Protein AF-A0A4R4F6D7-F1 (afdb_monomer)

pLDDT: mean 81.43, std 14.36, range [41.38, 97.19]

Solvent-accessible surface area (backbone atoms only — not comparable to full-atom values): 16358 Å² total; per-residue (Å²): 141,80,75,53,72,66,53,38,62,60,55,45,46,88,84,47,59,78,88,53,53,82,28,44,69,53,80,88,50,48,66,56,52,41,58,72,59,27,43,91,77,34,61,66,56,51,46,37,50,42,32,46,54,62,37,39,52,54,39,48,75,71,71,40,61,48,59,65,64,44,78,50,44,81,92,76,58,79,87,57,64,49,31,28,36,32,45,31,59,79,63,95,63,59,79,25,34,33,36,47,82,88,51,96,66,57,37,31,38,39,77,53,102,67,64,53,76,41,59,76,78,74,70,82,67,82,75,57,38,27,38,28,70,49,70,39,18,83,82,50,82,73,88,62,99,81,69,82,70,78,38,65,47,38,32,38,40,37,29,35,33,52,45,71,46,95,87,43,100,80,49,64,46,56,40,82,78,46,53,39,55,57,43,79,58,96,86,42,78,58,58,48,67,44,91,79,25,37,38,52,57,95,93,41,79,43,80,53,66,41,70,57,53,52,51,50,53,29,58,57,48,66,77,36,85,51,51,37,48,40,29,32,37,29,38,47,40,92,54,75,26,46,70,51,51,32,71,82,56,75,62,53,66,50,23,50,56,63,68,42,53,69,51,44,73,71,52,46,51,42,53,49,54,49,50,58,51,51,65,75,74,110

Secondary structure (DSSP, 8-state):
----HHHHHHTTGGGS-GGGGGGS--GGGHHHHHHHHS-TTHHHHHHHHH-HHHHHHHHHHTT--B---EE--TTT----TTEEEEESS-STTTT-EEE-SS-SS--EEESSSS--EE-GGG--S--SEEEEE----SS-----TTS----PPPEEEEEEEEEE-TTSTT-EEEEEEEEEEE-EETTEEPP--GGGTEEEETTEEEE--HHHHHHHHHHHHHT-TT-SEEEEEEEESSSEEEEEEETT--SHHHHHHH---S--HHHHHHHHHHHHHHHTT-

Radius of gyration: 20.31 Å; Cα contacts (8 Å, |Δi|>4): 468; chains: 1; bounding box: 51×47×53 Å

Mean predicted aligned error: 7.67 Å

Sequence (282 aa):
MGFSPFAYFLFKLWEHKPSEWARFLAPGQVPELHRQFNRPNYLPENRLLQDKLNFSKELKAKGINTVPTEAVHSESFQWQPGLFIKPNSGARGENCYFTRNDKPDYLFAEFSNSPAVHQSEVFEEPLNFISQPLLRSGKFVSQTGDGIQAERLPVIRVITAKQYHSKNNDAFTAVVVGAFIDIKVDGKHYRQHISNGTFELEGKIYELEWNCIQHMVNQAHQIFPSMFTIGWDIGWSEEILLLEGNGSWDPAPFQILTRQPWFNEERLILYQEQITRLQKLA

Foldseek 3Di:
DDDDPVRCVLLVCVVDDPVCVVLADDPVCLVVVLPVQQDPVCVVVQVLQQQQQNVQVVCVVLVFFAFDKDWDDPVDDDDDAQKWKDFSGDDDQPPIWHFHPPDPFGWTFRPDPDTDTDTPVPCPDDDGMMMTGNFAAPPDDDDDPPDDDTRDWKKKKWKWFWDDDPPDLQDTWIDTLFIDIADQDPNDGAADDCVVQWGDDPNDIDGHPVVSVRVSVRSSCVVRSSQRMKIWIWTDHVDIHTYGIHSSDDCSVRSSRVSHRSDDPVVVVRVVVSVVSVVVVD

Structure (mmCIF, N/CA/C/O backbone):
data_AF-A0A4R4F6D7-F1
#
_entry.id   AF-A0A4R4F6D7-F1
#
loop_
_atom_site.group_PDB
_atom_site.id
_atom_site.type_symbol
_atom_site.label_atom_id
_atom_site.label_alt_id
_atom_site.label_comp_id
_atom_site.label_asym_id
_atom_site.label_entity_id
_atom_site.label_seq_id
_atom_site.pdbx_PDB_ins_code
_atom_site.Cartn_x
_atom_site.Cartn_y
_atom_site.Cartn_z
_atom_site.occupancy
_atom_site.B_iso_or_equiv
_atom_site.auth_seq_id
_atom_site.auth_comp_id
_atom_site.auth_asym_id
_atom_site.auth_atom_id
_atom_site.pdbx_PDB_model_num
ATOM 1 N N . MET A 1 1 ? 3.689 14.157 25.578 1.00 54.91 1 MET A N 1
ATOM 2 C CA . MET A 1 1 ? 4.313 13.823 24.278 1.00 54.91 1 MET A CA 1
ATOM 3 C C . MET A 1 1 ? 4.633 15.122 23.567 1.00 54.91 1 MET A C 1
ATOM 5 O O . MET A 1 1 ? 3.756 15.972 23.511 1.00 54.91 1 MET A O 1
ATOM 9 N N . GLY A 1 2 ? 5.864 15.300 23.094 1.00 71.06 2 GLY A N 1
ATOM 10 C CA . GLY A 1 2 ? 6.255 16.462 22.292 1.00 71.06 2 GLY A CA 1
ATOM 11 C C . GLY A 1 2 ? 6.649 16.018 20.888 1.00 71.06 2 GLY A C 1
ATOM 12 O O . GLY A 1 2 ? 7.256 14.960 20.733 1.00 71.06 2 GLY A O 1
ATOM 13 N N . PHE A 1 3 ? 6.298 16.809 19.876 1.00 83.31 3 PHE A N 1
ATOM 14 C CA . PHE A 1 3 ? 6.862 16.649 18.537 1.00 83.31 3 PHE A CA 1
ATOM 15 C C . PHE A 1 3 ? 8.303 17.158 18.544 1.00 83.31 3 PHE A C 1
ATOM 17 O O . PHE A 1 3 ? 8.597 18.184 19.159 1.00 83.31 3 PHE A O 1
ATOM 24 N N . SER A 1 4 ? 9.209 16.458 17.857 1.00 88.38 4 SER A N 1
ATOM 25 C CA . SER A 1 4 ? 10.530 17.025 17.582 1.00 88.38 4 SER A CA 1
ATOM 26 C C . SER A 1 4 ? 10.378 18.274 16.702 1.00 88.38 4 SER A C 1
ATOM 28 O O . SER A 1 4 ? 9.405 18.357 15.944 1.00 88.38 4 SER A O 1
ATOM 30 N N . PRO A 1 5 ? 11.335 19.223 16.725 1.00 90.62 5 PRO A N 1
ATOM 31 C CA . PRO A 1 5 ? 11.313 20.359 15.804 1.00 90.62 5 PRO A CA 1
ATOM 32 C C . PRO A 1 5 ? 11.159 19.912 14.346 1.00 90.62 5 PRO A C 1
ATOM 34 O O . PRO A 1 5 ? 10.338 20.454 13.617 1.00 90.62 5 PRO A O 1
ATOM 37 N N . PHE A 1 6 ? 11.856 18.845 13.944 1.00 89.38 6 PHE A N 1
ATOM 38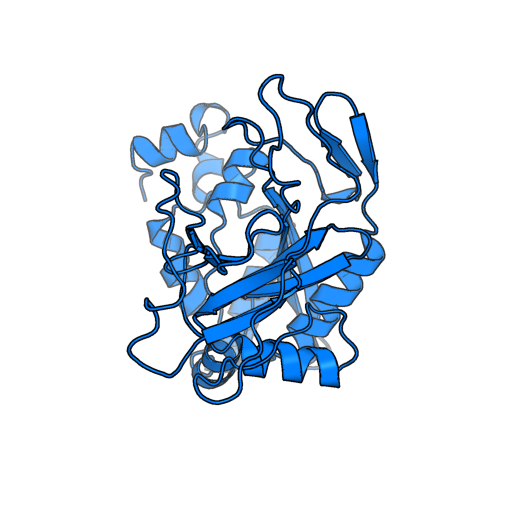 C CA . PHE A 1 6 ? 11.707 18.267 12.609 1.00 89.38 6 PHE A CA 1
ATOM 39 C C . PHE A 1 6 ? 10.261 17.852 12.303 1.00 89.38 6 PHE A C 1
ATOM 41 O O . PHE A 1 6 ? 9.731 18.241 11.269 1.00 89.38 6 PHE A O 1
ATOM 48 N N . ALA A 1 7 ? 9.596 17.120 13.201 1.00 88.94 7 ALA A N 1
ATOM 49 C CA . ALA A 1 7 ? 8.218 16.680 12.983 1.00 88.94 7 ALA A CA 1
ATOM 50 C C . ALA A 1 7 ? 7.212 17.847 13.006 1.00 88.94 7 ALA A C 1
ATOM 52 O O . ALA A 1 7 ? 6.237 17.826 12.256 1.00 88.94 7 ALA A O 1
ATOM 53 N N . TYR A 1 8 ? 7.477 18.885 13.806 1.00 91.56 8 TYR A N 1
ATOM 54 C CA . TYR A 1 8 ? 6.705 20.129 13.792 1.00 91.56 8 TYR A CA 1
ATOM 55 C C . TYR A 1 8 ? 6.714 20.778 12.405 1.00 91.56 8 TYR A C 1
ATOM 57 O O . TYR A 1 8 ? 5.654 21.157 11.900 1.00 91.56 8 TYR A O 1
ATOM 65 N N . PHE A 1 9 ? 7.891 20.842 11.768 1.00 93.06 9 PHE A N 1
ATOM 66 C CA . PHE A 1 9 ? 8.024 21.377 10.414 1.00 93.06 9 PHE A CA 1
ATOM 67 C C . PHE A 1 9 ? 7.500 20.452 9.327 1.00 93.06 9 PHE A C 1
ATOM 69 O O . PHE A 1 9 ? 6.806 20.909 8.419 1.00 93.06 9 PHE A O 1
ATOM 76 N N . LEU A 1 10 ? 7.771 19.158 9.453 1.00 89.69 10 LEU A N 1
ATOM 77 C CA . LEU A 1 10 ? 7.349 18.149 8.494 1.00 89.69 10 LEU A CA 1
ATOM 78 C C . LEU A 1 10 ? 5.824 18.112 8.338 1.00 89.69 10 LEU A C 1
ATOM 80 O O . LEU A 1 10 ? 5.323 18.105 7.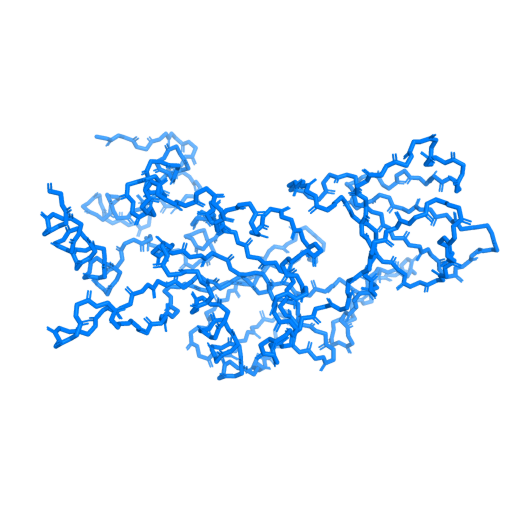217 1.00 89.69 10 LEU A O 1
ATOM 84 N N . PHE A 1 11 ? 5.091 18.132 9.453 1.00 92.06 11 PHE A N 1
ATOM 85 C CA . PHE A 1 11 ? 3.626 18.076 9.461 1.00 92.06 11 PHE A CA 1
ATOM 86 C C . PHE A 1 11 ? 2.955 19.449 9.481 1.00 92.06 11 PHE A C 1
ATOM 88 O O . PHE A 1 11 ? 1.735 19.522 9.590 1.00 92.06 11 PHE A O 1
ATOM 95 N N . LYS A 1 12 ? 3.735 20.534 9.384 1.00 93.69 12 LYS A N 1
ATOM 96 C CA . LYS A 1 12 ? 3.243 21.918 9.417 1.00 93.69 12 LYS A CA 1
ATOM 97 C C . LYS A 1 12 ? 2.301 22.197 10.587 1.00 93.69 12 LYS A C 1
ATOM 99 O O . LYS A 1 12 ? 1.254 22.815 10.425 1.00 93.69 12 LYS A O 1
ATOM 104 N N . LEU A 1 13 ? 2.672 21.755 11.788 1.00 93.38 13 LEU A N 1
ATOM 105 C CA . LEU A 1 13 ? 1.776 21.799 12.949 1.00 93.38 13 LEU A CA 1
ATOM 106 C C . LEU A 1 13 ? 1.334 23.223 13.343 1.00 93.38 13 LEU A C 1
ATOM 108 O O . LEU A 1 13 ? 0.321 23.365 14.024 1.00 93.38 13 LEU A O 1
ATOM 112 N N . TRP A 1 14 ? 2.032 24.276 12.894 1.00 95.00 14 TRP A N 1
ATOM 113 C CA . TRP A 1 14 ? 1.591 25.673 13.053 1.00 95.00 14 TRP A CA 1
ATOM 114 C C . TRP A 1 14 ? 0.303 26.014 12.291 1.00 95.00 14 TRP A C 1
ATOM 116 O O . TRP A 1 14 ? -0.333 27.011 12.618 1.00 95.00 14 TRP A O 1
ATOM 126 N N . GLU A 1 15 ? -0.079 25.227 11.278 1.00 95.62 15 GLU A N 1
ATOM 127 C CA . GLU A 1 15 ? -1.346 25.386 10.547 1.00 95.62 15 GLU A CA 1
ATOM 128 C C . GLU A 1 15 ? -2.540 24.793 11.332 1.00 95.62 15 GLU A C 1
ATOM 130 O O . GLU A 1 15 ? -3.688 24.980 10.936 1.00 95.62 15 GLU A O 1
ATOM 135 N N . HIS A 1 16 ? -2.289 24.109 12.458 1.00 94.88 16 HIS A N 1
ATOM 136 C CA . HIS A 1 16 ? -3.287 23.389 13.256 1.00 94.88 16 HIS A CA 1
ATOM 137 C C . HIS A 1 16 ? -3.362 23.896 14.697 1.00 94.88 16 HIS A C 1
ATOM 139 O O . HIS A 1 16 ? -2.390 24.414 15.255 1.00 94.88 16 HIS A O 1
ATOM 145 N N . LYS A 1 17 ? -4.509 23.685 15.354 1.00 95.00 17 LYS A N 1
ATOM 146 C CA . LYS A 1 17 ? -4.643 24.015 16.779 1.00 95.00 17 LYS A CA 1
ATOM 147 C C . LYS A 1 17 ? -3.788 23.048 17.611 1.00 95.00 17 LYS A C 1
ATOM 149 O O . LYS A 1 17 ? -3.797 21.851 17.326 1.00 95.00 17 LYS A O 1
ATOM 154 N N . PRO A 1 18 ? -3.132 23.495 18.700 1.00 94.19 18 PRO A N 1
ATOM 155 C CA . PRO A 1 18 ? -2.346 22.604 19.560 1.00 94.19 18 PRO A CA 1
ATOM 156 C C . PRO A 1 18 ? -3.110 21.380 20.089 1.00 94.19 18 PRO A C 1
ATOM 158 O O . PRO A 1 18 ? -2.529 20.311 20.254 1.00 94.19 18 PRO A O 1
ATOM 161 N N . SER A 1 19 ? -4.426 21.498 20.301 1.00 92.81 19 SER A N 1
ATOM 162 C CA . SER A 1 19 ? -5.296 20.384 20.707 1.00 92.81 19 SER A CA 1
ATOM 163 C C . SER A 1 19 ? -5.437 19.283 19.648 1.00 92.81 19 SER A C 1
ATOM 165 O O . SER A 1 19 ? -5.816 18.162 19.975 1.00 92.81 19 SER A O 1
ATOM 167 N N . GLU A 1 20 ? -5.131 19.576 18.385 1.00 93.12 20 GLU A N 1
ATOM 168 C CA . GLU A 1 20 ? -5.202 18.630 17.269 1.00 93.12 20 GLU A CA 1
ATOM 169 C C . GLU A 1 20 ? -3.877 17.899 17.049 1.00 93.12 20 GLU A C 1
ATOM 171 O O . GLU A 1 20 ? -3.854 16.870 16.380 1.00 93.12 20 GLU A O 1
ATOM 176 N N . TRP A 1 21 ? -2.770 18.374 17.629 1.00 93.88 21 TRP A N 1
ATOM 177 C CA . TRP A 1 21 ? -1.444 17.802 17.382 1.00 93.88 21 TRP A CA 1
ATOM 178 C C . TRP A 1 21 ? -1.350 16.334 17.804 1.00 93.88 21 TRP A C 1
ATOM 180 O O . TRP A 1 21 ? -0.710 15.544 17.123 1.00 93.88 21 TRP A O 1
ATOM 190 N N . ALA A 1 22 ? -2.048 15.933 18.871 1.00 91.69 22 ALA A N 1
ATOM 191 C CA . ALA A 1 22 ? -2.102 14.537 19.315 1.00 91.69 22 ALA A CA 1
ATOM 192 C C . ALA A 1 22 ? -2.756 13.584 18.293 1.00 91.69 22 ALA A C 1
ATOM 194 O O . ALA A 1 22 ? -2.651 12.369 18.433 1.00 91.69 22 ALA A O 1
ATOM 195 N N . ARG A 1 23 ? -3.433 14.124 17.272 1.00 93.81 23 ARG A N 1
ATOM 196 C CA . ARG A 1 23 ? -4.022 13.350 16.176 1.00 93.81 23 ARG A CA 1
ATOM 197 C C . ARG A 1 23 ? -3.018 13.041 15.060 1.00 93.81 23 ARG A C 1
ATOM 199 O O . ARG A 1 23 ? -3.303 12.201 14.208 1.00 93.81 23 ARG A O 1
ATOM 206 N N . PHE A 1 24 ? -1.860 13.699 15.052 1.00 94.62 24 PHE A N 1
ATOM 207 C CA . PHE A 1 24 ? -0.763 13.358 14.154 1.00 94.62 24 PHE A CA 1
ATOM 208 C C . PHE A 1 24 ? 0.040 12.195 14.725 1.00 94.62 24 PHE A C 1
ATOM 210 O O . PHE A 1 24 ? 0.305 12.132 15.925 1.00 94.62 24 PHE A O 1
ATOM 217 N N . LEU A 1 25 ? 0.458 11.292 13.846 1.00 91.44 25 LEU A N 1
ATOM 218 C CA . LEU A 1 25 ? 1.278 10.148 14.207 1.00 91.44 25 LEU A CA 1
ATOM 219 C C . LEU A 1 25 ? 2.726 10.411 13.791 1.00 91.44 25 LEU A C 1
ATOM 221 O O . LEU A 1 25 ? 3.035 10.489 12.599 1.00 91.44 25 LEU A O 1
ATOM 225 N N . ALA A 1 26 ? 3.611 10.586 14.774 1.00 88.81 26 ALA A N 1
ATOM 226 C CA . ALA A 1 26 ? 5.029 10.813 14.529 1.00 88.81 26 ALA A CA 1
ATOM 227 C C . ALA A 1 26 ? 5.734 9.507 14.116 1.00 88.81 26 ALA A C 1
ATOM 229 O O . ALA A 1 26 ? 5.361 8.440 14.610 1.00 88.81 26 ALA A O 1
ATOM 230 N N . PRO A 1 27 ? 6.806 9.559 13.298 1.00 84.75 27 PRO A N 1
ATOM 231 C CA . PRO A 1 27 ? 7.474 8.354 12.790 1.00 84.75 27 PRO A CA 1
ATOM 232 C C . PRO A 1 27 ? 7.895 7.351 13.876 1.00 84.75 27 PRO A C 1
ATOM 234 O O . PRO A 1 27 ? 7.740 6.147 13.704 1.00 84.75 27 PRO A O 1
ATOM 237 N N . GLY A 1 28 ? 8.358 7.832 15.037 1.00 85.31 28 GLY A N 1
ATOM 238 C CA . GLY A 1 28 ? 8.758 6.969 16.157 1.00 85.31 28 GLY A CA 1
ATOM 239 C C . GLY A 1 28 ? 7.607 6.221 16.846 1.00 85.31 28 GLY A C 1
ATOM 240 O O . GLY A 1 28 ? 7.860 5.283 17.593 1.00 85.31 28 GLY A O 1
ATOM 241 N N . GLN A 1 29 ? 6.353 6.611 16.605 1.00 88.69 29 GLN A N 1
ATOM 242 C CA . GLN A 1 29 ? 5.162 5.988 17.196 1.00 88.69 29 GLN A CA 1
ATOM 243 C C . GLN A 1 29 ? 4.557 4.904 16.292 1.00 88.69 29 GLN A C 1
ATOM 245 O O . GLN A 1 29 ? 3.821 4.042 16.768 1.00 88.69 29 GLN A O 1
ATOM 250 N N . VAL A 1 30 ? 4.876 4.931 14.995 1.00 88.31 30 VAL A N 1
ATOM 251 C CA . VAL A 1 30 ? 4.315 4.029 13.979 1.00 88.31 30 VAL A CA 1
ATOM 252 C C . VAL A 1 30 ? 4.596 2.549 14.285 1.00 88.31 30 VAL A C 1
ATOM 254 O O . VAL A 1 30 ? 3.651 1.761 14.237 1.00 88.31 30 VAL A O 1
ATOM 257 N N . PRO A 1 31 ? 5.824 2.131 14.671 1.00 88.25 31 PRO A N 1
ATOM 258 C CA . PRO A 1 31 ? 6.091 0.722 14.965 1.00 88.25 31 PRO A CA 1
ATOM 259 C C . PRO A 1 31 ? 5.269 0.182 16.139 1.00 88.25 31 PRO A C 1
ATOM 261 O O . PRO A 1 31 ? 4.826 -0.965 16.108 1.00 88.25 31 PRO A O 1
ATOM 264 N N . GLU A 1 32 ? 5.058 1.004 17.170 1.00 87.81 32 GLU A N 1
ATOM 265 C CA . GLU A 1 32 ? 4.279 0.612 18.344 1.00 87.81 32 GLU A CA 1
ATOM 266 C C . GLU A 1 32 ? 2.789 0.511 18.011 1.00 87.81 32 GLU A C 1
ATOM 268 O O . GLU A 1 32 ? 2.141 -0.445 18.425 1.00 87.81 32 GLU A O 1
ATOM 273 N N . LEU A 1 33 ? 2.263 1.423 17.186 1.00 89.38 33 LEU A N 1
ATOM 274 C CA . LEU A 1 33 ? 0.901 1.314 16.669 1.00 89.38 33 LEU A CA 1
ATOM 275 C C . LEU A 1 33 ? 0.701 -0.019 15.932 1.00 89.38 33 LEU A C 1
ATOM 277 O O . LEU A 1 33 ? -0.201 -0.786 16.254 1.00 89.38 33 LEU A O 1
ATOM 281 N N . HIS A 1 34 ? 1.567 -0.343 14.971 1.00 89.38 34 HIS A N 1
ATOM 282 C CA . HIS A 1 34 ? 1.433 -1.592 14.215 1.00 89.38 34 HIS A CA 1
ATOM 283 C C . HIS A 1 34 ? 1.511 -2.815 15.122 1.00 89.38 34 HIS A C 1
ATOM 285 O O . HIS A 1 34 ? 0.709 -3.733 14.974 1.00 89.38 34 HIS A O 1
ATOM 291 N N . ARG A 1 35 ? 2.412 -2.802 16.109 1.00 86.62 35 ARG A N 1
ATOM 292 C CA . ARG A 1 35 ? 2.551 -3.877 17.099 1.00 86.62 35 ARG A CA 1
ATOM 293 C C . ARG A 1 35 ? 1.308 -4.051 17.973 1.00 86.62 35 ARG A C 1
ATOM 295 O O . ARG A 1 35 ? 0.940 -5.183 18.266 1.00 86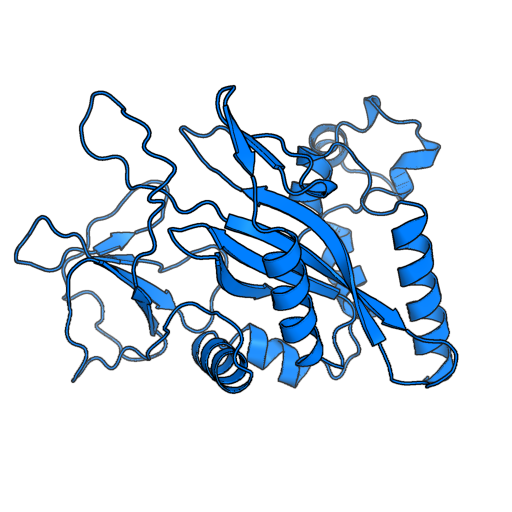.62 35 ARG A O 1
ATOM 302 N N . GLN A 1 36 ? 0.690 -2.958 18.415 1.00 88.69 36 GLN A N 1
ATOM 303 C CA . GLN A 1 36 ? -0.484 -3.007 19.290 1.00 88.69 36 GLN A CA 1
ATOM 304 C C . GLN A 1 36 ? -1.730 -3.499 18.554 1.00 88.69 36 GLN A C 1
ATOM 306 O O . GLN A 1 36 ? -2.528 -4.248 19.116 1.00 88.69 36 GLN A O 1
ATOM 311 N N . PHE A 1 37 ? -1.909 -3.076 17.302 1.00 89.00 37 PHE A N 1
ATOM 312 C CA . PHE A 1 37 ? -3.163 -3.284 16.583 1.00 89.00 37 PHE A CA 1
ATOM 313 C C . PHE A 1 37 ? -3.147 -4.497 15.642 1.00 89.00 37 PHE A C 1
ATOM 315 O O . PHE A 1 37 ? -4.199 -5.114 15.445 1.00 89.00 37 PHE A O 1
ATOM 322 N N . ASN A 1 38 ? -1.983 -4.890 15.113 1.00 84.25 38 ASN A N 1
ATOM 323 C CA . ASN A 1 38 ? -1.813 -6.153 14.392 1.00 84.25 38 ASN A CA 1
ATOM 324 C C . ASN A 1 38 ? -1.439 -7.252 15.407 1.00 84.25 38 ASN A C 1
ATOM 326 O O . ASN A 1 38 ? -0.406 -7.168 16.066 1.00 84.25 38 ASN A O 1
ATOM 330 N N . ARG A 1 39 ? -2.292 -8.277 15.571 1.00 70.44 39 ARG A N 1
ATOM 331 C CA . ARG A 1 39 ? -2.143 -9.315 16.618 1.00 70.44 39 ARG A CA 1
ATOM 332 C C . ARG A 1 39 ? -0.776 -10.018 16.574 1.00 70.44 39 ARG A C 1
ATOM 334 O O . ARG A 1 39 ? -0.277 -10.246 15.479 1.00 70.44 39 ARG A O 1
ATOM 341 N N . PRO A 1 40 ? -0.253 -10.543 17.701 1.00 53.00 40 PRO A N 1
ATOM 342 C CA . PRO A 1 40 ? 1.034 -11.258 17.769 1.00 53.00 40 PRO A CA 1
ATOM 343 C C . PRO A 1 40 ? 1.160 -12.502 16.861 1.00 53.00 40 PRO A C 1
ATOM 345 O O . PRO A 1 40 ? 2.274 -12.914 16.550 1.00 53.00 40 PRO A O 1
ATOM 348 N N . ASN A 1 41 ? 0.048 -13.051 16.354 1.00 54.53 41 ASN A N 1
ATOM 349 C CA . ASN A 1 41 ? 0.042 -14.096 15.317 1.00 54.53 41 ASN A CA 1
ATOM 350 C C . ASN A 1 41 ? 0.342 -13.561 13.901 1.00 54.53 41 ASN A C 1
ATOM 352 O O . ASN A 1 41 ? 0.179 -14.290 12.928 1.00 54.53 41 ASN A O 1
ATOM 356 N N . TYR A 1 42 ? 0.803 -12.314 13.762 1.00 65.69 42 TYR A N 1
ATOM 357 C CA . TYR A 1 42 ? 1.163 -11.718 12.478 1.00 65.69 42 TYR A CA 1
ATOM 358 C C . TYR A 1 42 ? 2.331 -12.425 11.786 1.00 65.69 42 TYR A C 1
ATOM 360 O O . TYR A 1 42 ? 2.579 -12.126 10.630 1.00 65.69 42 TYR A O 1
ATOM 368 N N . LEU A 1 43 ? 3.096 -13.305 12.447 1.00 72.94 43 LEU A N 1
ATOM 369 C CA . LEU A 1 43 ? 4.354 -13.815 11.884 1.00 72.94 43 LEU A CA 1
ATOM 370 C C . LEU A 1 43 ? 4.185 -14.525 10.527 1.00 72.94 43 LEU A C 1
ATOM 372 O O . LEU A 1 43 ? 4.939 -14.177 9.621 1.00 72.94 43 LEU A O 1
ATOM 376 N N . PRO A 1 44 ? 3.231 -15.455 10.318 1.00 85.12 44 PRO A N 1
ATOM 377 C CA . PRO A 1 44 ? 3.039 -16.071 9.004 1.00 85.12 44 PRO A CA 1
ATOM 378 C C . PRO A 1 44 ? 2.523 -15.076 7.958 1.00 85.12 44 PRO A C 1
ATOM 380 O O . PRO A 1 44 ? 3.023 -15.045 6.840 1.00 85.12 44 PRO A O 1
ATOM 383 N N . GLU A 1 45 ? 1.574 -14.218 8.334 1.00 88.31 45 GLU A N 1
ATOM 384 C CA . GLU A 1 45 ? 0.989 -13.207 7.446 1.00 88.31 45 GLU A CA 1
ATOM 385 C C . GLU A 1 45 ? 2.016 -12.126 7.042 1.00 88.31 45 GLU A C 1
ATOM 387 O O . GLU A 1 45 ? 2.099 -11.746 5.878 1.00 88.31 45 GLU A O 1
ATOM 392 N N . ASN A 1 46 ? 2.874 -11.682 7.967 1.00 86.06 46 ASN A N 1
ATOM 393 C CA . ASN A 1 46 ? 3.986 -10.771 7.680 1.00 86.06 46 ASN A CA 1
ATOM 394 C C . ASN A 1 46 ? 5.055 -11.450 6.831 1.00 86.06 46 ASN A C 1
ATOM 396 O O . ASN A 1 46 ? 5.616 -10.797 5.958 1.00 86.06 46 ASN A O 1
ATOM 400 N N . ARG A 1 47 ? 5.333 -12.742 7.050 1.00 90.31 47 ARG A N 1
ATOM 401 C CA . ARG A 1 47 ? 6.228 -13.498 6.163 1.00 90.31 47 ARG A CA 1
ATOM 402 C C . ARG A 1 47 ? 5.673 -13.543 4.746 1.00 90.31 47 ARG A C 1
ATOM 404 O O . ARG A 1 47 ? 6.442 -13.332 3.820 1.00 90.31 47 ARG A O 1
ATOM 411 N N . LEU A 1 48 ? 4.361 -13.737 4.581 1.00 93.69 48 LEU A N 1
ATOM 412 C CA . LEU A 1 48 ? 3.732 -13.686 3.263 1.00 93.69 48 LEU A CA 1
ATOM 413 C C . LEU A 1 48 ? 3.882 -12.299 2.624 1.00 93.69 48 LEU A C 1
ATOM 415 O O . LEU A 1 48 ? 4.286 -12.231 1.475 1.00 93.69 48 LEU A O 1
ATOM 419 N N . LEU A 1 49 ? 3.650 -11.199 3.354 1.00 92.62 49 LEU A N 1
ATOM 420 C CA . LEU A 1 49 ? 3.895 -9.844 2.824 1.00 92.62 49 LEU A CA 1
ATOM 421 C C . LEU A 1 49 ? 5.372 -9.580 2.472 1.00 92.62 49 LEU A C 1
ATOM 423 O O . LEU A 1 49 ? 5.663 -8.795 1.574 1.00 92.62 49 LEU A O 1
ATOM 427 N N . GLN A 1 50 ? 6.312 -10.210 3.181 1.00 91.06 50 GLN A N 1
ATOM 428 C CA . GLN A 1 50 ? 7.752 -10.066 2.940 1.00 91.06 50 GLN A CA 1
ATOM 429 C C . GLN A 1 50 ? 8.269 -10.938 1.789 1.00 91.06 50 GLN A C 1
ATOM 431 O O . GLN A 1 50 ? 9.291 -10.598 1.194 1.00 91.06 50 GLN A O 1
ATOM 436 N N . ASP A 1 51 ? 7.590 -12.044 1.489 1.00 93.69 51 ASP A N 1
ATOM 437 C CA . ASP A 1 51 ? 7.908 -12.976 0.409 1.00 93.69 51 ASP A CA 1
ATOM 438 C C . ASP A 1 51 ? 7.127 -12.591 -0.852 1.00 93.69 51 ASP A C 1
ATOM 440 O O . ASP A 1 51 ? 6.027 -13.085 -1.108 1.00 93.69 51 ASP A O 1
ATOM 444 N N . LYS A 1 52 ? 7.690 -11.668 -1.638 1.00 93.88 52 LYS A N 1
ATOM 445 C CA . LYS A 1 52 ? 7.013 -11.074 -2.802 1.00 93.88 52 LYS A CA 1
ATOM 446 C C . LYS A 1 52 ? 6.569 -12.111 -3.843 1.00 93.88 52 LYS A C 1
ATOM 448 O O . LYS A 1 52 ? 5.541 -11.912 -4.492 1.00 93.88 52 LYS A O 1
ATOM 453 N N . LEU A 1 53 ? 7.299 -13.216 -3.998 1.00 95.25 53 LEU A N 1
ATOM 454 C CA . LEU A 1 53 ? 6.941 -14.308 -4.899 1.00 95.25 53 LEU A CA 1
ATOM 455 C C . LEU A 1 53 ? 5.686 -15.035 -4.414 1.00 95.25 53 LEU A C 1
ATOM 457 O O . LEU A 1 53 ? 4.728 -15.186 -5.175 1.00 95.25 53 LEU A O 1
ATOM 461 N N . ASN A 1 54 ? 5.688 -15.495 -3.161 1.00 95.50 54 ASN A N 1
ATOM 462 C CA . ASN A 1 54 ? 4.544 -16.216 -2.605 1.00 95.50 54 ASN A CA 1
ATOM 463 C C . ASN A 1 54 ? 3.331 -15.298 -2.426 1.00 95.50 54 ASN A C 1
ATOM 465 O O . ASN A 1 54 ? 2.208 -15.729 -2.678 1.00 95.50 54 ASN A O 1
ATOM 469 N N . PHE A 1 55 ? 3.553 -14.024 -2.105 1.00 95.88 55 PHE A N 1
ATOM 470 C CA . PHE A 1 55 ? 2.523 -12.990 -2.113 1.00 95.88 55 PHE A CA 1
ATOM 471 C C . PHE A 1 55 ? 1.819 -12.898 -3.472 1.00 95.88 55 PHE A C 1
ATOM 473 O O . PHE A 1 55 ? 0.599 -13.038 -3.542 1.00 95.88 55 PHE A O 1
ATOM 480 N N . SER A 1 56 ? 2.576 -12.724 -4.562 1.00 96.50 56 SER A N 1
ATOM 481 C CA . SER A 1 56 ? 2.011 -12.628 -5.915 1.00 96.50 56 SER A CA 1
ATOM 482 C C . SER A 1 56 ? 1.255 -13.903 -6.314 1.00 96.50 56 SER A C 1
ATOM 484 O O . SER A 1 56 ? 0.154 -13.827 -6.865 1.00 96.50 56 SER A O 1
ATOM 486 N N . LYS A 1 57 ? 1.787 -15.088 -5.974 1.00 96.56 57 LYS A N 1
ATOM 487 C CA . LYS A 1 57 ? 1.105 -16.372 -6.211 1.00 96.56 57 LYS A CA 1
ATOM 488 C C . LYS A 1 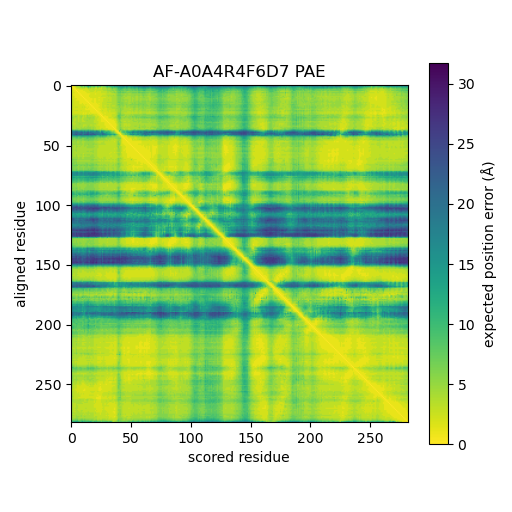57 ? -0.231 -16.467 -5.474 1.00 96.56 57 LYS A C 1
ATOM 490 O O . LYS A 1 57 ? -1.218 -16.866 -6.090 1.00 96.56 57 LYS A O 1
ATOM 495 N N . GLU A 1 58 ? -0.273 -16.090 -4.197 1.00 96.88 58 GLU A N 1
ATOM 496 C CA . GLU A 1 58 ? -1.499 -16.126 -3.393 1.00 96.88 58 GLU A CA 1
ATOM 497 C C . GLU A 1 58 ? -2.551 -15.157 -3.949 1.00 96.88 58 GLU A C 1
ATOM 499 O O . GLU A 1 58 ? -3.699 -15.547 -4.157 1.00 96.88 58 GLU A O 1
ATOM 504 N N . LEU A 1 59 ? -2.161 -13.922 -4.288 1.00 96.75 59 LEU A N 1
ATOM 505 C CA . LEU A 1 59 ? -3.059 -12.952 -4.925 1.00 96.75 59 LEU A CA 1
ATOM 506 C C . LEU A 1 59 ? -3.635 -13.483 -6.244 1.00 96.75 59 LEU A C 1
ATOM 508 O O . LEU A 1 59 ? -4.852 -13.457 -6.448 1.00 96.75 59 LEU A O 1
ATOM 512 N N . LYS A 1 60 ? -2.776 -14.024 -7.116 1.00 96.75 60 LYS A N 1
ATOM 513 C CA . LYS A 1 60 ? -3.187 -14.597 -8.403 1.00 96.75 60 LYS A CA 1
ATOM 514 C C . LYS A 1 60 ? -4.149 -15.772 -8.218 1.00 96.75 60 LYS A C 1
ATOM 516 O O . LYS A 1 60 ? -5.134 -15.867 -8.946 1.00 96.75 60 LYS A O 1
ATOM 521 N N . ALA A 1 61 ? -3.919 -16.632 -7.224 1.00 97.12 61 ALA A N 1
ATOM 522 C CA . ALA A 1 61 ? -4.813 -17.745 -6.898 1.00 97.12 61 ALA A CA 1
ATOM 523 C C . ALA A 1 61 ? -6.206 -17.283 -6.428 1.00 97.12 61 ALA A C 1
ATOM 525 O O . ALA A 1 61 ? -7.182 -18.017 -6.582 1.00 97.12 61 ALA A O 1
ATOM 526 N N . LYS A 1 62 ? -6.320 -16.061 -5.892 1.00 96.94 62 LYS A N 1
ATOM 527 C CA . LYS A 1 62 ? -7.596 -15.417 -5.538 1.00 96.94 62 LYS A CA 1
ATOM 528 C C . LYS A 1 62 ? -8.212 -14.596 -6.676 1.00 96.94 62 LYS A C 1
ATOM 530 O O . LYS A 1 62 ? -9.252 -13.979 -6.467 1.00 96.94 62 LYS A O 1
ATOM 535 N N . GLY A 1 63 ? -7.598 -14.584 -7.861 1.00 96.88 63 GLY A N 1
ATOM 536 C CA . GLY A 1 63 ? -8.054 -13.784 -9.000 1.00 96.88 63 GLY A CA 1
ATOM 537 C C . GLY A 1 63 ? -7.815 -12.281 -8.836 1.00 96.88 63 GLY A C 1
ATOM 538 O O . GLY A 1 63 ? -8.446 -11.489 -9.528 1.00 96.88 63 GLY A O 1
ATOM 539 N N . ILE A 1 64 ? -6.929 -11.877 -7.921 1.00 97.19 64 ILE A N 1
ATOM 540 C CA . ILE A 1 64 ? -6.575 -10.471 -7.710 1.00 97.19 64 ILE A CA 1
ATOM 541 C C . ILE A 1 64 ? -5.537 -10.072 -8.757 1.00 97.19 64 ILE A C 1
ATOM 543 O O . ILE A 1 64 ? -4.516 -10.749 -8.908 1.00 97.19 64 ILE A O 1
ATOM 547 N N . ASN A 1 65 ? -5.783 -8.962 -9.459 1.00 96.19 65 ASN A N 1
ATOM 548 C CA . ASN A 1 65 ? -4.861 -8.475 -10.478 1.00 96.19 65 ASN A CA 1
ATOM 549 C C . ASN A 1 65 ? -3.557 -7.988 -9.828 1.00 96.19 65 ASN A C 1
ATOM 551 O O . ASN A 1 65 ? -3.532 -7.012 -9.077 1.00 96.19 65 ASN A O 1
ATOM 555 N N . THR A 1 66 ? -2.462 -8.689 -10.097 1.00 96.50 66 THR A N 1
ATOM 556 C CA . THR A 1 66 ? -1.138 -8.410 -9.539 1.00 96.50 66 THR A CA 1
ATOM 557 C C . THR A 1 66 ? -0.095 -8.527 -10.634 1.00 96.50 66 THR A C 1
ATOM 559 O O . THR A 1 66 ? -0.292 -9.224 -11.630 1.00 96.50 66 THR A O 1
ATOM 562 N N . VAL A 1 67 ? 1.030 -7.845 -10.447 1.00 94.25 67 VAL A N 1
ATOM 563 C CA . VAL A 1 67 ? 2.142 -7.914 -11.389 1.00 94.25 67 VAL A CA 1
ATOM 564 C C . VAL A 1 67 ? 2.638 -9.369 -11.527 1.00 94.25 67 VAL A C 1
ATOM 566 O O . VAL A 1 67 ? 2.916 -10.024 -10.511 1.00 94.25 67 VAL A O 1
ATOM 569 N N . PRO A 1 68 ? 2.760 -9.901 -12.760 1.00 93.62 68 PRO A N 1
ATOM 570 C CA . PRO A 1 68 ? 3.347 -11.216 -12.987 1.00 93.62 68 PRO A CA 1
ATOM 571 C C . PRO A 1 68 ? 4.729 -11.292 -12.342 1.00 93.62 68 PRO A C 1
ATOM 573 O O . PRO A 1 68 ? 5.560 -10.412 -12.553 1.00 93.62 68 PRO A O 1
ATOM 576 N N . THR A 1 69 ? 4.948 -12.309 -11.513 1.00 95.06 69 THR A N 1
ATOM 577 C CA . THR A 1 69 ? 6.163 -12.437 -10.706 1.00 95.06 69 THR A CA 1
ATOM 578 C C . THR A 1 69 ? 6.720 -13.844 -10.825 1.00 95.06 69 THR A C 1
ATOM 580 O O . THR A 1 69 ? 6.013 -14.820 -10.564 1.00 95.06 69 THR A O 1
ATOM 583 N N . GLU A 1 70 ? 7.998 -13.942 -11.170 1.00 93.19 70 GLU A N 1
ATOM 584 C CA . GLU A 1 70 ? 8.707 -15.209 -11.343 1.00 93.19 70 GLU A CA 1
ATOM 585 C C . GLU A 1 70 ? 10.007 -15.211 -10.545 1.00 93.19 70 GLU A C 1
ATOM 587 O O . GLU A 1 70 ? 10.636 -14.171 -10.362 1.00 93.19 70 GLU A O 1
ATOM 592 N N . ALA A 1 71 ? 10.418 -16.380 -10.057 1.00 91.50 71 ALA A N 1
ATOM 593 C CA . ALA A 1 71 ? 11.714 -16.530 -9.408 1.00 91.50 71 ALA A CA 1
ATOM 594 C C . ALA A 1 71 ? 12.841 -16.435 -10.444 1.00 91.50 71 ALA A C 1
ATOM 596 O O . ALA A 1 71 ? 12.755 -17.023 -11.521 1.00 91.50 71 ALA A O 1
ATOM 597 N N . VAL A 1 72 ? 13.915 -15.726 -10.102 1.00 87.06 72 VAL A N 1
ATOM 598 C CA . VAL A 1 72 ? 15.132 -15.695 -10.918 1.00 87.06 72 VAL A CA 1
ATOM 599 C C . VAL A 1 72 ? 16.012 -16.875 -10.513 1.00 87.06 72 VAL A C 1
ATOM 601 O O . VAL A 1 72 ? 16.495 -16.942 -9.383 1.00 87.06 72 VAL A O 1
ATOM 604 N N . HIS A 1 73 ? 16.227 -17.803 -11.444 1.00 80.31 73 HIS A N 1
ATOM 605 C CA . HIS A 1 73 ? 17.117 -18.952 -11.280 1.00 80.31 73 HIS A CA 1
ATOM 606 C C . HIS A 1 73 ? 18.345 -18.764 -12.175 1.00 80.31 73 HIS A C 1
ATOM 608 O O . HIS A 1 73 ? 18.209 -18.799 -13.394 1.00 80.31 73 HIS A O 1
ATOM 614 N N . SER A 1 74 ? 19.534 -18.571 -11.595 1.00 70.25 74 SER A N 1
ATOM 615 C CA . SER A 1 74 ? 20.763 -18.199 -12.326 1.00 70.25 74 SER A CA 1
ATOM 616 C C . SER A 1 74 ? 21.075 -19.081 -13.543 1.00 70.25 74 SER A C 1
ATOM 618 O O . SER A 1 74 ? 21.532 -18.574 -14.559 1.00 70.25 74 SER A O 1
ATOM 620 N N . GLU A 1 75 ? 20.791 -20.381 -13.466 1.00 71.19 75 GLU A N 1
ATOM 621 C CA . GLU A 1 75 ? 21.110 -21.349 -14.525 1.00 71.19 75 GLU A CA 1
ATOM 622 C C . GLU A 1 75 ? 20.118 -21.357 -15.701 1.00 71.19 75 GLU A C 1
ATOM 624 O O . GLU A 1 75 ? 20.432 -21.881 -16.767 1.00 71.19 75 GLU A O 1
ATOM 629 N N . SER A 1 76 ? 18.908 -20.816 -15.524 1.00 73.94 76 SER A N 1
ATOM 630 C CA . SER A 1 76 ? 17.821 -20.922 -16.517 1.00 73.94 76 SER A CA 1
ATOM 631 C C . SER A 1 76 ? 17.104 -19.608 -16.809 1.00 73.94 76 SER A C 1
ATOM 633 O O . SER A 1 76 ? 16.223 -19.566 -17.669 1.00 73.94 76 SER A O 1
ATOM 635 N N . PHE A 1 77 ? 17.470 -18.529 -16.117 1.00 77.94 77 PHE A N 1
ATOM 636 C CA . PHE A 1 77 ? 16.826 -17.244 -16.300 1.00 77.94 77 PHE A CA 1
ATOM 637 C C . PHE A 1 77 ? 17.204 -16.640 -17.652 1.00 77.94 77 PHE A C 1
ATOM 639 O O . PHE A 1 77 ? 18.362 -16.315 -17.914 1.00 77.94 77 PHE A O 1
ATOM 646 N N . GLN A 1 78 ? 16.204 -16.474 -18.513 1.00 78.94 78 GLN A N 1
ATOM 647 C CA . GLN A 1 78 ? 16.378 -15.805 -19.791 1.00 78.94 78 GLN A CA 1
ATOM 648 C C . GLN A 1 78 ? 16.246 -14.299 -19.593 1.00 78.94 78 GLN A C 1
ATOM 650 O O . GLN A 1 78 ? 15.154 -13.769 -19.387 1.00 78.94 78 GLN A O 1
ATOM 655 N N . TRP A 1 79 ? 17.379 -13.607 -19.671 1.00 77.81 79 TRP A N 1
ATOM 656 C CA . TRP A 1 79 ? 17.393 -12.155 -19.726 1.00 77.81 79 TRP A CA 1
ATOM 657 C C . TRP A 1 79 ? 16.681 -11.685 -20.993 1.00 77.81 79 TRP A C 1
ATOM 659 O O . TRP A 1 79 ? 16.968 -12.160 -22.090 1.00 77.81 79 TRP A O 1
ATOM 669 N N . GLN A 1 80 ? 15.750 -10.753 -20.828 1.00 80.44 80 GLN A N 1
ATOM 670 C CA . GLN A 1 80 ? 15.048 -10.097 -21.922 1.00 80.44 80 GLN A CA 1
ATOM 671 C C . GLN A 1 80 ? 14.843 -8.617 -21.582 1.00 80.44 80 GLN A C 1
ATOM 673 O O . GLN A 1 80 ? 14.802 -8.264 -20.399 1.00 80.44 80 GLN A O 1
ATOM 678 N N . PRO A 1 81 ? 14.728 -7.739 -22.589 1.00 80.50 81 PRO A N 1
ATOM 679 C CA . PRO A 1 81 ? 14.442 -6.331 -22.356 1.00 80.50 81 PRO A CA 1
ATOM 680 C C . PRO A 1 81 ? 13.087 -6.124 -21.660 1.00 80.50 81 PRO A C 1
ATOM 682 O O . PRO A 1 81 ? 12.166 -6.923 -21.815 1.00 80.50 81 PRO A O 1
ATOM 685 N N . GLY A 1 82 ? 12.944 -5.020 -20.923 1.00 83.44 82 GLY A N 1
ATOM 686 C CA . GLY A 1 82 ? 11.687 -4.686 -20.247 1.00 83.44 82 GLY A CA 1
ATOM 687 C C . GLY A 1 82 ? 11.379 -5.498 -18.984 1.00 83.44 82 GLY A C 1
ATOM 688 O O . GLY A 1 82 ? 10.211 -5.644 -18.639 1.00 83.44 82 GLY A O 1
ATOM 689 N N . LEU A 1 83 ? 12.391 -5.994 -18.272 1.00 87.88 83 LEU A N 1
ATOM 690 C CA . LEU A 1 83 ? 12.249 -6.612 -16.954 1.00 87.88 83 LEU A CA 1
ATOM 691 C C . LEU A 1 83 ? 12.631 -5.663 -15.815 1.00 87.88 83 LEU A C 1
ATOM 693 O O . LEU A 1 83 ? 13.561 -4.862 -15.924 1.00 87.88 83 LEU A O 1
ATOM 697 N N . PHE A 1 84 ? 11.933 -5.820 -14.696 1.00 89.19 84 PHE A N 1
ATOM 698 C CA . PHE A 1 84 ? 12.262 -5.280 -13.386 1.00 89.19 84 PHE A CA 1
ATOM 699 C C . PHE A 1 84 ? 12.653 -6.427 -12.453 1.00 89.19 84 PHE A C 1
ATOM 701 O O . PHE A 1 84 ? 11.899 -7.383 -12.271 1.00 89.19 84 PHE A O 1
ATOM 708 N N . ILE A 1 85 ? 13.841 -6.336 -11.869 1.00 88.50 85 ILE A N 1
ATOM 709 C CA . ILE A 1 85 ? 14.436 -7.361 -11.017 1.00 88.50 85 ILE A CA 1
ATOM 710 C C . ILE A 1 85 ? 14.573 -6.789 -9.616 1.00 88.50 85 ILE A C 1
ATOM 712 O O . ILE A 1 85 ? 15.131 -5.708 -9.440 1.00 88.50 85 ILE A O 1
ATOM 716 N N . LYS A 1 86 ? 14.078 -7.505 -8.609 1.00 89.75 86 LYS A N 1
ATOM 717 C CA . LYS A 1 86 ? 14.180 -7.070 -7.212 1.00 89.75 86 LYS A CA 1
ATOM 718 C C . LYS A 1 86 ? 14.365 -8.242 -6.259 1.00 89.75 86 LYS A C 1
ATOM 720 O O . LYS A 1 86 ? 13.955 -9.358 -6.589 1.00 89.75 86 LYS A O 1
ATOM 725 N N . PRO A 1 87 ? 14.910 -8.011 -5.055 1.00 90.25 87 PRO A N 1
ATOM 726 C CA . PRO A 1 87 ? 14.944 -9.034 -4.029 1.00 90.25 87 PRO A CA 1
ATOM 727 C C . PRO A 1 87 ? 13.520 -9.456 -3.656 1.00 90.25 87 PRO A C 1
ATOM 729 O O . PRO A 1 87 ? 12.637 -8.615 -3.429 1.00 90.25 87 PRO A O 1
ATOM 732 N N . ASN A 1 88 ? 13.308 -10.763 -3.535 1.00 92.06 88 ASN A N 1
ATOM 733 C CA . ASN A 1 88 ? 12.075 -11.368 -3.058 1.00 92.06 88 ASN A CA 1
ATOM 734 C C . ASN A 1 88 ? 11.701 -10.783 -1.691 1.00 92.06 88 ASN A C 1
ATOM 736 O O . ASN A 1 88 ? 10.595 -10.295 -1.506 1.00 92.06 88 ASN A O 1
ATOM 740 N N . SER A 1 89 ? 12.672 -10.673 -0.782 1.00 88.06 89 SER A N 1
ATOM 741 C CA . SER A 1 89 ? 12.555 -9.947 0.485 1.00 88.06 89 SER A CA 1
ATOM 742 C C . SER A 1 89 ? 13.518 -8.763 0.513 1.00 88.06 89 SER A C 1
ATOM 744 O O . SER A 1 89 ? 14.694 -8.920 0.206 1.00 88.06 89 SER A O 1
ATOM 746 N N . GLY A 1 90 ? 13.038 -7.583 0.894 1.00 82.06 90 GLY A N 1
ATOM 747 C CA . GLY A 1 90 ? 13.836 -6.354 0.902 1.00 82.06 90 GLY A CA 1
ATOM 748 C C . GLY A 1 90 ? 12.940 -5.123 0.939 1.00 82.06 90 GLY A C 1
ATOM 749 O O . GLY A 1 90 ? 11.754 -5.228 0.613 1.00 82.06 90 GLY A O 1
ATOM 750 N N . ALA A 1 91 ? 13.497 -3.984 1.344 1.00 74.56 91 ALA A N 1
ATOM 751 C CA . ALA A 1 91 ? 12.774 -2.729 1.519 1.00 74.56 91 ALA A CA 1
ATOM 752 C C . ALA A 1 91 ? 13.462 -1.582 0.763 1.00 74.56 91 ALA A C 1
ATOM 754 O O . ALA A 1 91 ? 14.623 -1.681 0.382 1.00 74.56 91 ALA A O 1
ATOM 755 N N . ARG A 1 92 ? 12.737 -0.472 0.571 1.00 72.88 92 ARG A N 1
ATOM 756 C CA . ARG A 1 92 ? 13.276 0.816 0.080 1.00 72.88 92 ARG A CA 1
ATOM 757 C C . ARG A 1 92 ? 13.917 0.792 -1.313 1.00 72.88 92 ARG A C 1
ATOM 759 O O . ARG A 1 92 ? 14.643 1.717 -1.656 1.00 72.88 92 ARG A O 1
ATOM 766 N N . GLY A 1 93 ? 13.609 -0.217 -2.126 1.00 75.50 93 GLY A N 1
ATOM 767 C CA . GLY A 1 93 ? 14.144 -0.326 -3.484 1.00 75.50 93 GLY A CA 1
ATOM 768 C C . GLY A 1 93 ? 15.633 -0.678 -3.547 1.00 75.50 93 GLY A C 1
ATOM 769 O O . GLY A 1 93 ? 16.238 -0.522 -4.603 1.00 75.50 93 GLY A O 1
ATOM 770 N N . GLU A 1 94 ? 16.223 -1.133 -2.438 1.00 79.81 94 GLU A N 1
ATOM 771 C CA . GLU A 1 94 ? 17.611 -1.599 -2.404 1.00 79.81 94 GLU A CA 1
ATOM 772 C C . GLU A 1 94 ? 17.780 -2.831 -3.302 1.00 79.81 94 GLU A C 1
ATOM 774 O O . GLU A 1 94 ? 16.950 -3.745 -3.280 1.00 79.81 94 GLU A O 1
ATOM 779 N N . ASN A 1 95 ? 18.862 -2.849 -4.088 1.00 80.19 95 ASN A N 1
ATOM 780 C CA . ASN A 1 95 ? 19.172 -3.907 -5.054 1.00 80.19 95 ASN A CA 1
ATOM 781 C C . ASN A 1 95 ? 18.056 -4.142 -6.092 1.00 80.19 95 ASN A C 1
ATOM 783 O O . ASN A 1 95 ? 17.862 -5.261 -6.562 1.00 80.19 95 ASN A O 1
ATOM 787 N N . CYS A 1 96 ? 17.286 -3.107 -6.438 1.00 83.75 96 CYS A N 1
ATOM 788 C CA . CYS A 1 96 ? 16.344 -3.160 -7.552 1.00 83.75 96 CYS A CA 1
ATOM 789 C C . CYS A 1 96 ? 17.023 -2.717 -8.850 1.00 83.75 96 CYS A C 1
ATOM 791 O O . CYS A 1 96 ? 17.628 -1.643 -8.919 1.00 83.75 96 CYS A O 1
ATOM 793 N N . TYR A 1 97 ? 16.835 -3.508 -9.899 1.00 83.25 97 TYR A N 1
ATOM 794 C CA . TYR A 1 97 ? 17.421 -3.297 -11.213 1.00 83.25 97 TYR A CA 1
ATOM 795 C C . TYR A 1 97 ? 16.353 -3.359 -12.301 1.00 83.25 97 TYR A C 1
ATOM 797 O O . TYR A 1 97 ? 15.288 -3.949 -12.122 1.00 83.25 97 TYR A O 1
ATOM 805 N N . PHE A 1 98 ? 16.650 -2.804 -13.468 1.00 82.81 98 PHE A N 1
ATOM 806 C CA . PHE A 1 98 ? 15.855 -3.040 -14.669 1.00 82.81 98 PHE A CA 1
ATOM 807 C C . PHE A 1 98 ? 16.747 -3.230 -15.891 1.00 82.81 98 PHE A C 1
ATOM 809 O O . PHE A 1 98 ? 17.837 -2.661 -15.974 1.00 82.81 98 PHE A O 1
ATOM 816 N N . THR A 1 99 ? 16.272 -4.028 -16.842 1.00 78.62 99 THR A N 1
ATOM 817 C CA . THR A 1 99 ? 16.972 -4.294 -18.104 1.00 78.62 99 THR A CA 1
ATOM 818 C C . THR A 1 99 ? 16.653 -3.202 -19.121 1.00 78.62 99 THR A C 1
ATOM 820 O O . THR A 1 99 ? 15.477 -2.879 -19.332 1.00 78.62 99 THR A O 1
ATOM 823 N N . ARG A 1 100 ? 17.673 -2.656 -19.787 1.00 71.81 100 ARG A N 1
ATOM 824 C CA . ARG A 1 100 ? 17.482 -1.665 -20.856 1.00 71.81 100 ARG A CA 1
ATOM 825 C C . ARG A 1 100 ? 17.296 -2.317 -22.231 1.00 71.81 100 ARG A C 1
ATOM 827 O O . ARG A 1 100 ? 17.812 -3.397 -22.487 1.00 71.81 100 ARG A O 1
ATOM 834 N N . ASN A 1 101 ? 16.583 -1.620 -23.119 1.00 65.00 101 ASN A N 1
ATOM 835 C CA . ASN A 1 101 ? 16.270 -2.088 -24.477 1.00 65.00 101 ASN A CA 1
ATOM 836 C C . ASN A 1 101 ? 17.318 -1.680 -25.529 1.00 65.00 101 ASN A C 1
ATOM 838 O O . ASN A 1 101 ? 17.180 -2.044 -26.691 1.00 65.00 101 ASN A O 1
ATOM 842 N N . ASP A 1 102 ? 18.318 -0.875 -25.166 1.00 64.38 102 ASP A N 1
ATOM 843 C CA . ASP A 1 102 ? 19.179 -0.162 -26.115 1.00 64.38 102 ASP A CA 1
ATOM 844 C C . ASP A 1 102 ? 20.555 -0.802 -26.349 1.00 64.38 102 ASP A C 1
ATOM 846 O O . ASP A 1 102 ? 21.346 -0.250 -27.116 1.00 64.38 102 ASP A O 1
ATOM 850 N N . LYS A 1 103 ? 20.864 -1.952 -25.730 1.00 54.97 103 LYS A N 1
ATOM 851 C CA . LYS A 1 103 ? 22.152 -2.642 -25.912 1.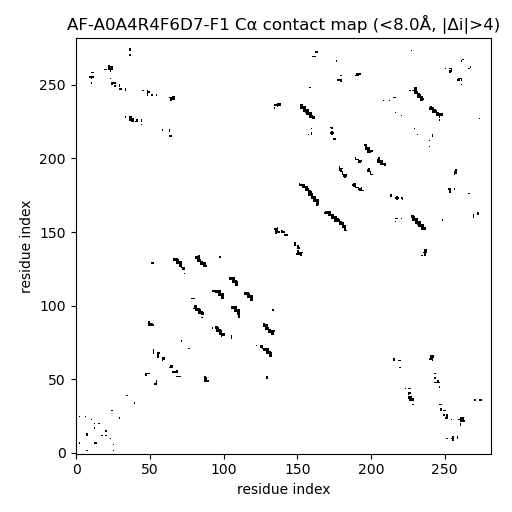00 54.97 103 LYS A CA 1
ATOM 852 C C . LYS A 1 103 ? 22.022 -4.173 -25.957 1.00 54.97 103 LYS A C 1
ATOM 854 O O . LYS A 1 103 ? 21.147 -4.714 -25.287 1.00 54.97 103 LYS A O 1
ATOM 859 N N . PRO A 1 104 ? 22.884 -4.859 -26.739 1.00 51.84 104 PRO A N 1
ATOM 860 C CA . PRO A 1 104 ? 22.900 -6.321 -26.854 1.00 51.84 104 PRO A CA 1
ATOM 861 C C . PRO A 1 104 ? 23.420 -7.013 -25.586 1.00 51.84 104 PRO A C 1
ATOM 863 O O . PRO A 1 104 ? 22.986 -8.120 -25.280 1.00 51.84 104 PRO A O 1
ATOM 866 N N . ASP A 1 105 ? 24.294 -6.343 -24.830 1.00 56.38 105 ASP A N 1
ATOM 867 C CA . ASP A 1 105 ? 24.691 -6.768 -23.490 1.00 56.38 105 ASP A CA 1
ATOM 868 C C . ASP A 1 105 ? 23.638 -6.261 -22.500 1.00 56.38 105 ASP A C 1
ATOM 870 O O . ASP A 1 105 ? 23.376 -5.054 -22.434 1.00 56.38 105 ASP A O 1
ATOM 874 N N . TYR A 1 106 ? 23.015 -7.163 -21.738 1.00 59.12 106 TYR A N 1
ATOM 875 C CA . TYR A 1 106 ? 22.008 -6.795 -20.743 1.00 59.12 106 TYR A CA 1
ATOM 876 C C . TYR A 1 106 ? 22.656 -5.955 -19.641 1.00 59.12 106 TYR A C 1
ATOM 878 O O . TYR A 1 106 ? 23.305 -6.469 -18.730 1.00 59.12 106 TYR A O 1
ATOM 886 N N . LEU A 1 107 ? 22.490 -4.638 -19.750 1.00 60.31 107 LEU A N 1
ATOM 887 C CA . LEU A 1 107 ? 22.920 -3.689 -18.738 1.00 60.31 107 LEU A CA 1
ATOM 888 C C . LEU A 1 107 ? 21.795 -3.448 -17.738 1.00 60.31 107 LEU A C 1
ATOM 890 O O . LEU A 1 107 ? 20.662 -3.128 -18.115 1.00 60.31 107 LEU A O 1
ATOM 894 N N . PHE A 1 108 ? 22.149 -3.545 -16.463 1.00 61.34 108 PHE A N 1
ATOM 895 C CA . PHE A 1 108 ? 21.293 -3.184 -15.347 1.00 61.34 108 PHE A CA 1
ATOM 896 C C . PHE A 1 108 ? 21.544 -1.736 -14.975 1.00 61.34 108 PHE A C 1
ATOM 898 O O . PHE A 1 108 ? 22.692 -1.325 -14.819 1.00 61.34 108 PHE A O 1
ATOM 905 N N . ALA A 1 109 ? 20.472 -0.976 -14.803 1.00 58.19 109 ALA A N 1
ATOM 906 C CA . ALA A 1 109 ? 20.532 0.298 -14.106 1.00 58.19 109 ALA A CA 1
ATOM 907 C C . ALA A 1 109 ? 19.916 0.130 -12.716 1.00 58.19 109 ALA A C 1
ATOM 909 O O . ALA A 1 109 ? 18.818 -0.417 -12.577 1.00 58.19 109 ALA A O 1
ATOM 910 N N . GLU A 1 110 ? 20.635 0.587 -11.693 1.00 59.38 110 GLU A N 1
ATOM 911 C CA . GLU A 1 110 ? 20.106 0.658 -10.335 1.00 59.38 110 GLU A CA 1
ATOM 912 C C . GLU A 1 110 ? 19.021 1.743 -10.249 1.00 59.38 110 GLU A C 1
ATOM 914 O O . GLU A 1 110 ? 19.144 2.818 -10.841 1.00 59.38 110 GLU A O 1
ATOM 919 N N . PHE A 1 111 ? 17.963 1.492 -9.475 1.00 58.97 111 PHE A N 1
ATOM 920 C CA . PHE A 1 111 ? 16.898 2.474 -9.223 1.00 58.97 111 PHE A CA 1
ATOM 921 C C . PHE A 1 111 ? 17.321 3.618 -8.265 1.00 58.97 111 PHE A C 1
ATOM 923 O O . PHE A 1 111 ? 16.475 4.354 -7.751 1.00 58.97 111 PHE A O 1
ATOM 930 N N . SER A 1 112 ? 18.621 3.770 -7.990 1.00 55.16 112 SER A N 1
ATOM 931 C CA . SER A 1 112 ? 19.169 4.770 -7.071 1.00 55.16 112 SER A CA 1
ATOM 932 C C . SER A 1 112 ? 19.337 6.144 -7.740 1.00 55.16 112 SER A C 1
ATOM 934 O O . SER A 1 112 ? 19.265 6.297 -8.960 1.00 55.16 112 SER A O 1
ATOM 936 N N . ASN A 1 113 ? 19.564 7.189 -6.933 1.00 44.75 113 ASN A N 1
ATOM 937 C CA . ASN A 1 113 ? 19.774 8.562 -7.424 1.00 44.75 113 ASN A CA 1
ATOM 938 C C . ASN A 1 113 ? 21.063 8.730 -8.257 1.00 44.75 113 ASN A C 1
ATOM 940 O O . ASN A 1 113 ? 21.297 9.809 -8.795 1.00 44.75 113 ASN A O 1
ATOM 944 N N . SER A 1 114 ? 21.894 7.690 -8.354 1.00 49.69 114 SER A N 1
ATOM 945 C CA . SER A 1 114 ? 23.077 7.649 -9.204 1.00 49.69 114 SER A CA 1
ATOM 946 C C . SER A 1 114 ? 23.078 6.311 -9.941 1.00 49.69 114 SER A C 1
ATOM 948 O O . SER A 1 114 ? 23.543 5.330 -9.368 1.00 49.69 114 SER A O 1
ATOM 950 N N . PRO A 1 115 ? 22.562 6.236 -11.181 1.00 56.47 115 PRO A N 1
ATOM 951 C CA . PRO A 1 115 ? 22.450 4.972 -11.894 1.00 56.47 115 PRO A CA 1
ATOM 952 C C . PRO A 1 115 ? 23.846 4.429 -12.210 1.00 56.47 115 PRO A C 1
ATOM 954 O O . PRO A 1 115 ? 24.476 4.815 -13.195 1.00 56.47 115 PRO A O 1
ATOM 957 N N . ALA A 1 116 ? 24.341 3.532 -11.360 1.00 57.44 116 ALA A N 1
ATOM 958 C CA . ALA A 1 116 ? 25.463 2.681 -11.701 1.00 57.44 116 ALA A CA 1
ATOM 959 C C . ALA A 1 116 ? 24.971 1.653 -12.725 1.00 57.44 116 ALA A C 1
ATOM 961 O O . ALA A 1 116 ? 23.902 1.052 -12.571 1.00 57.44 116 ALA A O 1
ATOM 962 N N . VAL A 1 117 ? 25.725 1.515 -13.812 1.00 59.88 117 VAL A N 1
ATOM 963 C CA . VAL A 1 117 ? 25.417 0.567 -14.877 1.00 59.88 117 VAL A CA 1
ATOM 964 C C . VAL A 1 117 ? 26.261 -0.679 -14.662 1.00 59.88 117 VAL A C 1
ATOM 966 O O . VAL A 1 117 ? 27.487 -0.603 -14.692 1.00 59.88 117 VAL A O 1
ATOM 969 N N . HIS A 1 118 ? 25.603 -1.813 -14.452 1.00 62.41 118 HIS A N 1
ATOM 970 C CA . HIS A 1 118 ? 26.247 -3.097 -14.184 1.00 62.41 118 HIS A CA 1
ATOM 971 C C . HIS A 1 118 ? 26.061 -4.042 -15.379 1.00 62.41 118 HIS A C 1
ATOM 973 O O . HIS A 1 118 ? 24.968 -4.112 -15.945 1.00 62.41 118 HIS A O 1
ATOM 979 N N . GLN A 1 119 ? 27.119 -4.756 -15.776 1.00 61.00 119 GLN A N 1
ATOM 980 C CA . GLN A 1 119 ? 27.033 -5.854 -16.749 1.00 61.00 119 GLN A CA 1
ATOM 981 C C . GLN A 1 119 ? 26.501 -7.129 -16.077 1.00 61.00 119 GLN A C 1
ATOM 983 O O . GLN A 1 119 ? 26.582 -7.279 -14.860 1.00 61.00 119 GLN A O 1
ATOM 988 N N . SER A 1 120 ? 25.945 -8.054 -16.860 1.00 60.28 120 SER A N 1
ATOM 989 C CA . SER A 1 120 ? 25.243 -9.253 -16.374 1.00 60.28 120 SER A CA 1
ATOM 990 C C . SER A 1 120 ? 26.057 -10.240 -15.538 1.00 60.28 120 SER A C 1
ATOM 992 O O . SER A 1 120 ? 25.478 -11.158 -14.966 1.00 60.28 120 SER A O 1
ATOM 994 N N . GLU A 1 121 ? 27.367 -10.040 -15.422 1.00 55.94 121 GLU A N 1
ATOM 995 C CA . GLU A 1 121 ? 28.270 -10.831 -14.579 1.00 55.94 121 GLU A CA 1
ATOM 996 C C . GLU A 1 121 ? 28.036 -10.616 -13.067 1.00 55.94 121 GLU A C 1
ATOM 998 O O . GLU A 1 121 ? 28.560 -11.360 -12.251 1.00 55.94 121 GLU A O 1
ATOM 1003 N N . VAL A 1 122 ? 27.218 -9.629 -12.671 1.00 55.72 122 VAL A N 1
ATOM 1004 C CA . VAL A 1 122 ? 27.083 -9.160 -11.274 1.00 55.72 122 VAL A CA 1
ATOM 1005 C C . VAL A 1 122 ? 26.239 -10.063 -10.352 1.00 55.72 122 VAL A C 1
ATOM 1007 O O . VAL A 1 122 ? 26.237 -9.862 -9.140 1.00 55.72 122 VAL A O 1
ATOM 1010 N N . PHE A 1 123 ? 25.573 -11.102 -10.860 1.00 60.41 123 PHE A N 1
ATOM 1011 C CA . PHE A 1 123 ? 24.869 -12.073 -10.006 1.00 60.41 123 PHE A CA 1
ATOM 1012 C C . PHE A 1 123 ? 25.743 -13.306 -9.729 1.00 60.41 123 PHE A C 1
ATOM 1014 O O . PHE A 1 123 ? 25.412 -14.414 -10.144 1.00 60.41 123 PHE A O 1
ATOM 1021 N N . GLU A 1 124 ? 26.872 -13.110 -9.038 1.00 54.06 124 GLU A N 1
ATOM 1022 C CA . GLU A 1 124 ? 27.801 -14.198 -8.677 1.00 54.06 124 GLU A CA 1
ATOM 1023 C C . GLU A 1 124 ? 27.217 -15.185 -7.648 1.00 54.06 124 GLU A C 1
ATOM 1025 O O . GLU A 1 124 ? 27.689 -16.316 -7.559 1.00 54.06 124 GLU A O 1
ATOM 1030 N N . GLU A 1 125 ? 26.148 -14.817 -6.926 1.00 53.84 125 GLU A N 1
ATOM 1031 C CA . GLU A 1 125 ? 25.432 -15.745 -6.045 1.00 53.84 125 GLU A CA 1
ATOM 1032 C C . GLU A 1 125 ? 23.938 -15.869 -6.393 1.00 53.84 125 GLU A C 1
ATOM 1034 O O . GLU A 1 125 ? 23.208 -14.871 -6.434 1.00 53.84 125 GLU A O 1
ATOM 1039 N N . PRO A 1 126 ? 23.439 -17.101 -6.596 1.00 56.53 126 PRO A N 1
ATOM 1040 C CA . PRO A 1 126 ? 22.016 -17.374 -6.699 1.00 56.53 126 PRO A CA 1
ATOM 1041 C C . PRO A 1 126 ? 21.498 -17.407 -5.240 1.00 56.53 126 PRO A C 1
ATOM 1043 O O . PRO A 1 126 ? 22.039 -18.105 -4.394 1.00 56.53 126 PRO A O 1
ATOM 1046 N N . LEU A 1 127 ? 20.518 -16.615 -4.804 1.00 64.88 127 LEU A N 1
ATOM 1047 C CA . LEU A 1 127 ? 19.092 -16.944 -4.895 1.00 64.88 127 LEU A CA 1
ATOM 1048 C C . LEU A 1 127 ? 18.350 -16.120 -3.837 1.00 64.88 127 LEU A C 1
ATOM 1050 O O . LEU A 1 127 ? 18.294 -16.520 -2.681 1.00 64.88 127 LEU A O 1
ATOM 1054 N N . ASN A 1 128 ? 17.748 -15.000 -4.222 1.00 84.06 128 ASN A N 1
ATOM 1055 C CA . ASN A 1 128 ? 16.444 -14.589 -3.685 1.00 84.06 128 ASN A CA 1
ATOM 1056 C C . ASN A 1 128 ? 15.889 -13.417 -4.501 1.00 84.06 128 ASN A C 1
ATOM 1058 O O . ASN A 1 128 ? 15.399 -12.446 -3.934 1.00 84.06 128 ASN A O 1
ATOM 1062 N N . PHE A 1 129 ? 16.030 -13.452 -5.825 1.00 89.44 129 PHE A N 1
ATOM 1063 C CA . PHE A 1 129 ? 15.495 -12.414 -6.699 1.00 89.44 129 PHE A CA 1
ATOM 1064 C C . PHE A 1 129 ? 14.228 -12.901 -7.381 1.00 89.44 129 PHE A C 1
ATOM 1066 O O . PHE A 1 129 ? 14.040 -14.091 -7.642 1.00 89.44 129 PHE A O 1
ATOM 1073 N N . ILE A 1 130 ? 13.369 -11.942 -7.680 1.00 92.81 130 ILE A N 1
ATOM 1074 C CA . ILE A 1 130 ? 12.214 -12.126 -8.536 1.00 92.81 130 ILE A CA 1
ATOM 1075 C C . ILE A 1 130 ? 12.330 -11.203 -9.738 1.00 92.81 130 ILE A C 1
ATOM 1077 O O . ILE A 1 130 ? 12.923 -10.124 -9.660 1.00 92.81 130 ILE A O 1
ATOM 1081 N N . SER A 1 131 ? 11.734 -11.638 -10.837 1.00 92.38 131 SER A N 1
ATOM 1082 C CA . SER A 1 131 ? 11.540 -10.838 -12.032 1.00 92.38 131 SER A CA 1
ATOM 1083 C C . SER A 1 131 ? 10.068 -10.492 -12.189 1.00 92.38 131 SER A C 1
ATOM 1085 O O . SER A 1 131 ? 9.178 -11.265 -11.825 1.00 92.38 131 SER A O 1
ATOM 1087 N N . GLN A 1 132 ? 9.833 -9.292 -12.694 1.00 93.56 132 GLN A N 1
ATOM 1088 C CA . GLN A 1 132 ? 8.529 -8.741 -13.012 1.00 93.56 132 GLN A CA 1
ATOM 1089 C C . GLN A 1 132 ? 8.643 -7.994 -14.345 1.00 93.56 132 GLN A C 1
ATOM 1091 O O . GLN A 1 132 ? 9.727 -7.502 -14.670 1.00 93.56 132 GLN A O 1
ATOM 1096 N N . PRO A 1 133 ? 7.559 -7.850 -15.121 1.00 91.75 133 PRO A N 1
ATOM 1097 C CA . PRO A 1 133 ? 7.541 -6.903 -16.225 1.00 91.75 133 PRO A CA 1
ATOM 1098 C C . PRO A 1 133 ? 7.888 -5.496 -15.723 1.00 91.75 133 PRO A C 1
ATOM 1100 O O . PRO A 1 133 ? 7.382 -5.053 -14.688 1.00 91.75 133 PRO A O 1
ATOM 1103 N N . LEU A 1 134 ? 8.745 -4.780 -16.450 1.00 88.50 134 LEU A N 1
ATOM 1104 C CA . LEU A 1 134 ? 9.015 -3.370 -16.196 1.00 88.50 134 LEU A CA 1
ATOM 1105 C C . LEU A 1 134 ? 7.779 -2.568 -16.590 1.00 88.50 134 LEU A C 1
ATOM 1107 O O . LEU A 1 134 ? 7.584 -2.211 -17.752 1.00 88.50 134 LEU A O 1
ATOM 1111 N N . LEU A 1 135 ? 6.945 -2.294 -15.595 1.00 87.69 135 LEU A N 1
ATOM 1112 C CA . LEU A 1 135 ? 5.742 -1.503 -15.774 1.00 87.69 135 LEU A CA 1
ATOM 1113 C C . LEU A 1 135 ? 6.110 -0.052 -16.068 1.00 87.69 135 LEU A C 1
ATOM 1115 O O . LEU A 1 135 ? 6.941 0.557 -15.391 1.00 87.69 135 LEU A O 1
ATOM 1119 N N . ARG A 1 136 ? 5.440 0.503 -17.069 1.00 82.62 136 ARG A N 1
ATOM 1120 C CA . ARG A 1 136 ? 5.569 1.894 -17.473 1.00 82.62 136 ARG A CA 1
ATOM 1121 C C . ARG A 1 136 ? 4.216 2.560 -17.428 1.00 82.62 136 ARG A C 1
ATOM 1123 O O . ARG A 1 136 ? 3.181 1.904 -17.568 1.00 82.62 136 ARG A O 1
ATOM 1130 N N . SER A 1 137 ? 4.220 3.871 -17.241 1.00 72.44 137 SER A N 1
ATOM 1131 C CA . SER A 1 137 ? 2.994 4.600 -17.491 1.00 72.44 137 SER A CA 1
ATOM 1132 C C . SER A 1 137 ? 2.826 4.865 -18.978 1.00 72.44 137 SER A C 1
ATOM 1134 O O . SER A 1 137 ? 3.512 5.718 -19.527 1.00 72.44 137 SER A O 1
ATOM 1136 N N . GLY A 1 138 ? 1.826 4.236 -19.593 1.00 65.19 138 GLY A N 1
ATOM 1137 C CA . GLY A 1 138 ? 1.338 4.659 -20.909 1.00 65.19 138 GLY A CA 1
ATOM 1138 C C . GLY A 1 138 ? 0.615 6.017 -20.889 1.00 65.19 138 GLY A C 1
ATOM 1139 O O . GLY A 1 138 ? 0.193 6.503 -21.933 1.00 65.19 138 GLY A O 1
ATOM 1140 N N . LYS A 1 139 ? 0.431 6.633 -19.708 1.00 63.88 139 LYS A N 1
ATOM 1141 C CA . LYS A 1 139 ? -0.370 7.855 -19.505 1.00 63.88 139 LYS A CA 1
ATOM 1142 C C . LYS A 1 139 ? 0.463 9.085 -19.136 1.00 63.88 139 LYS A C 1
ATOM 1144 O O . LYS A 1 139 ? 0.017 10.205 -19.376 1.00 63.88 139 LYS A O 1
ATOM 1149 N N . PHE A 1 140 ? 1.658 8.894 -18.577 1.00 62.75 140 PHE A N 1
ATOM 1150 C CA . PHE A 1 140 ? 2.541 9.972 -18.126 1.00 62.75 140 PHE A CA 1
ATOM 1151 C C . PHE A 1 140 ? 3.828 9.979 -18.943 1.00 62.75 140 PHE A C 1
ATOM 1153 O O . PHE A 1 140 ? 4.802 9.314 -18.601 1.00 62.75 140 PHE A O 1
ATOM 1160 N N . VAL A 1 141 ? 3.824 10.762 -20.020 1.00 57.12 141 VAL A N 1
ATOM 1161 C CA . VAL A 1 141 ? 5.024 11.045 -20.809 1.00 57.12 141 VAL A CA 1
ATOM 1162 C C . VAL A 1 141 ? 5.447 12.480 -20.510 1.00 57.12 141 VAL A C 1
ATOM 1164 O O . VAL A 1 141 ? 4.850 13.424 -21.030 1.00 57.12 141 VAL A O 1
ATOM 1167 N N . SER A 1 142 ? 6.458 12.664 -19.659 1.00 50.09 142 SER A N 1
ATOM 1168 C CA . SER A 1 142 ? 7.165 13.943 -19.568 1.00 50.09 142 SER A CA 1
ATOM 1169 C C . SER A 1 142 ? 8.185 14.011 -20.704 1.00 50.09 142 SER A C 1
ATOM 1171 O O . SER A 1 142 ? 9.094 13.188 -20.804 1.00 50.09 142 SER A O 1
ATOM 1173 N N . GLN A 1 143 ? 8.035 14.992 -21.594 1.00 49.81 143 GLN A N 1
ATOM 1174 C CA . GLN A 1 143 ? 9.102 15.344 -22.524 1.00 49.81 143 GLN A CA 1
ATOM 1175 C C . GLN A 1 143 ? 10.080 16.260 -21.792 1.00 49.81 143 GLN A C 1
ATOM 1177 O O . GLN A 1 143 ? 9.770 17.422 -21.538 1.00 49.81 143 GLN A O 1
ATOM 1182 N N . THR A 1 144 ? 11.265 15.756 -21.466 1.00 50.31 144 THR A N 1
ATOM 1183 C CA . THR A 1 144 ? 12.418 16.614 -21.183 1.00 50.31 144 THR A CA 1
ATOM 1184 C C . THR A 1 144 ? 13.372 16.572 -22.375 1.00 50.31 144 THR A C 1
ATOM 1186 O O . THR A 1 144 ? 13.440 15.576 -23.099 1.00 50.31 144 THR A O 1
ATOM 1189 N N . GLY A 1 145 ? 14.060 17.690 -22.626 1.00 45.53 145 GLY A N 1
ATOM 1190 C CA . GLY A 1 145 ? 14.821 17.945 -23.858 1.00 45.53 145 GLY A CA 1
ATOM 1191 C C . GLY A 1 145 ? 15.999 17.002 -24.139 1.00 45.53 145 GLY A C 1
ATOM 1192 O O . GLY A 1 145 ? 16.541 17.053 -25.239 1.00 45.53 145 GLY A O 1
ATOM 1193 N N . ASP A 1 146 ? 16.354 16.118 -23.202 1.00 45.78 146 ASP A N 1
ATOM 1194 C CA . ASP A 1 146 ? 17.626 15.381 -23.222 1.00 45.78 146 ASP A CA 1
ATOM 1195 C C . ASP A 1 146 ? 17.487 13.892 -23.584 1.00 45.78 146 ASP A C 1
ATOM 1197 O O . ASP A 1 146 ? 18.467 13.151 -23.564 1.00 45.78 146 ASP A O 1
ATOM 1201 N N . GLY A 1 147 ? 16.287 13.450 -23.974 1.00 42.22 147 GLY A N 1
ATOM 1202 C CA . GLY A 1 147 ? 16.074 12.109 -24.514 1.00 42.22 147 GLY A CA 1
ATOM 1203 C C . GLY A 1 147 ? 15.954 11.023 -23.440 1.00 42.22 147 GLY A C 1
ATOM 1204 O O . GLY A 1 147 ? 16.901 10.668 -22.749 1.00 42.22 147 GLY A O 1
ATOM 1205 N N . ILE A 1 148 ? 14.757 10.436 -23.383 1.00 41.38 148 ILE A N 1
ATOM 1206 C CA . ILE A 1 148 ? 14.372 9.260 -22.590 1.00 41.38 148 ILE A CA 1
ATOM 1207 C C . ILE A 1 148 ? 14.447 9.483 -21.069 1.00 41.38 148 ILE A C 1
ATOM 1209 O O . ILE A 1 148 ? 15.338 8.989 -20.378 1.00 41.38 148 ILE A O 1
ATOM 1213 N N . GLN A 1 149 ? 13.418 10.126 -20.509 1.00 50.75 149 GLN A N 1
ATOM 1214 C CA . GLN A 1 149 ? 13.028 9.824 -19.132 1.00 50.75 149 GLN A CA 1
ATOM 1215 C C . GLN A 1 149 ? 12.217 8.526 -19.138 1.00 50.75 149 GLN A C 1
ATOM 1217 O O . GLN A 1 149 ? 11.284 8.363 -19.921 1.00 50.75 149 GLN A O 1
ATOM 1222 N N . ALA A 1 150 ? 12.595 7.579 -18.279 1.00 50.62 150 ALA A N 1
ATOM 1223 C CA . ALA A 1 150 ? 11.786 6.397 -18.027 1.00 50.62 150 ALA A CA 1
ATOM 1224 C C . ALA A 1 150 ? 10.372 6.846 -17.631 1.00 50.62 150 ALA A C 1
ATOM 1226 O O . ALA A 1 150 ? 10.224 7.617 -16.685 1.00 50.62 150 ALA A O 1
ATOM 1227 N N . GLU A 1 151 ? 9.362 6.371 -18.358 1.00 61.97 151 GLU A N 1
ATOM 1228 C CA . GLU A 1 151 ? 7.940 6.479 -18.026 1.00 61.97 151 GLU A CA 1
ATOM 1229 C C . GLU A 1 151 ? 7.721 5.910 -16.617 1.00 61.97 151 GLU A C 1
ATOM 1231 O O . GLU A 1 151 ? 7.497 4.710 -16.436 1.00 61.97 151 GLU A O 1
ATOM 1236 N N . ARG A 1 152 ? 7.882 6.746 -15.586 1.00 70.00 152 ARG A N 1
ATOM 1237 C CA . ARG A 1 152 ? 7.788 6.296 -14.198 1.00 70.00 152 ARG A CA 1
ATOM 1238 C C . ARG A 1 152 ? 6.350 5.898 -13.927 1.00 70.00 152 ARG A C 1
ATOM 1240 O O . ARG A 1 152 ? 5.436 6.695 -14.112 1.00 70.00 152 ARG A O 1
ATOM 1247 N N . LEU A 1 153 ? 6.167 4.664 -13.473 1.00 79.94 153 LEU A N 1
ATOM 1248 C CA . LEU A 1 153 ? 4.881 4.149 -13.036 1.00 79.94 153 LEU A CA 1
ATOM 1249 C C . LEU A 1 153 ? 4.390 4.956 -11.814 1.00 79.94 153 LEU A C 1
ATOM 1251 O O . LEU A 1 153 ? 5.074 4.956 -10.788 1.00 79.94 153 LEU A O 1
ATOM 1255 N N . PRO A 1 154 ? 3.223 5.621 -11.876 1.00 83.12 154 PRO A N 1
ATOM 1256 C CA . PRO A 1 154 ? 2.573 6.161 -10.694 1.00 83.12 154 PRO A CA 1
ATOM 1257 C C . PRO A 1 154 ? 2.240 5.032 -9.732 1.00 83.12 154 PRO A C 1
ATOM 1259 O O . PRO A 1 154 ? 1.605 4.047 -10.121 1.00 83.12 154 PRO A O 1
ATOM 1262 N N . VAL A 1 155 ? 2.635 5.208 -8.474 1.00 86.69 155 VAL A N 1
ATOM 1263 C CA . VAL A 1 155 ? 2.284 4.280 -7.403 1.00 86.69 155 VAL A CA 1
ATOM 1264 C C . VAL A 1 155 ? 1.268 4.948 -6.493 1.00 86.69 155 VAL A C 1
ATOM 1266 O O . VAL A 1 155 ? 1.532 5.985 -5.884 1.00 86.69 155 VAL A O 1
ATOM 1269 N N . ILE A 1 156 ? 0.085 4.354 -6.404 1.00 88.69 156 ILE A N 1
ATOM 1270 C CA . ILE A 1 156 ? -0.968 4.764 -5.483 1.00 88.69 156 ILE A CA 1
ATOM 1271 C C . ILE A 1 156 ? -0.798 3.932 -4.221 1.00 88.69 156 ILE A C 1
ATOM 1273 O O . ILE A 1 156 ? -0.928 2.709 -4.263 1.00 88.69 156 ILE A O 1
ATOM 1277 N N . ARG A 1 157 ? -0.531 4.591 -3.094 1.00 90.50 157 ARG A N 1
ATOM 1278 C CA . ARG A 1 157 ? -0.551 3.942 -1.789 1.00 90.50 157 ARG A CA 1
ATOM 1279 C C . ARG A 1 157 ? -1.947 4.029 -1.200 1.00 90.50 157 ARG A C 1
ATOM 1281 O O . ARG A 1 157 ? -2.469 5.127 -1.010 1.00 90.50 157 ARG A O 1
ATOM 1288 N N . VAL A 1 158 ? -2.525 2.883 -0.862 1.00 92.44 158 VAL A N 1
ATOM 1289 C CA . VAL A 1 158 ? -3.841 2.757 -0.228 1.00 92.44 158 VAL A CA 1
ATOM 1290 C C . VAL A 1 158 ? -3.683 2.060 1.111 1.00 92.44 158 VAL A C 1
ATOM 1292 O O . VAL A 1 158 ? -3.099 0.991 1.190 1.00 92.44 158 VAL A O 1
ATOM 1295 N N . ILE A 1 159 ? -4.207 2.644 2.178 1.00 93.62 159 ILE A N 1
ATOM 1296 C CA . ILE A 1 159 ? -4.186 2.052 3.513 1.00 93.62 159 ILE A CA 1
ATOM 1297 C C . ILE A 1 159 ? -5.585 1.536 3.805 1.00 93.62 159 ILE A C 1
ATOM 1299 O O . ILE A 1 159 ? -6.549 2.308 3.777 1.00 93.62 159 ILE A O 1
ATOM 1303 N N . THR A 1 160 ? -5.697 0.244 4.094 1.00 95.50 160 THR A N 1
ATOM 1304 C CA . THR A 1 160 ? -6.949 -0.377 4.520 1.00 95.50 160 THR A CA 1
ATOM 1305 C C . THR A 1 160 ? -6.932 -0.663 6.015 1.00 95.50 160 THR A C 1
ATOM 1307 O O . THR A 1 160 ? -5.889 -0.963 6.598 1.00 95.50 160 THR A O 1
ATOM 1310 N N . ALA A 1 161 ? -8.103 -0.588 6.641 1.00 94.62 161 ALA A N 1
ATOM 1311 C CA . ALA A 1 161 ? -8.342 -1.032 8.007 1.00 94.62 161 ALA A CA 1
ATOM 1312 C C . ALA A 1 161 ? -9.547 -1.971 8.050 1.00 94.62 161 ALA A C 1
ATOM 1314 O O . ALA A 1 161 ? -10.426 -1.903 7.192 1.00 94.62 161 ALA A O 1
ATOM 1315 N N . LYS A 1 162 ? -9.610 -2.838 9.058 1.00 93.75 162 LYS A N 1
ATOM 1316 C CA . LYS A 1 162 ? -10.782 -3.691 9.272 1.00 93.75 162 LYS A CA 1
ATOM 1317 C C . LYS A 1 162 ? -11.881 -2.933 9.991 1.00 93.75 162 LYS A C 1
ATOM 1319 O O . LYS A 1 162 ? -11.655 -2.377 11.059 1.00 93.75 162 LYS A O 1
ATOM 1324 N N . GLN A 1 163 ? -13.082 -3.009 9.445 1.00 92.62 163 GLN A N 1
ATOM 1325 C CA . GLN A 1 163 ? -14.310 -2.651 10.129 1.00 92.62 163 GLN A CA 1
ATOM 1326 C C . GLN A 1 163 ? -15.054 -3.941 10.473 1.00 92.62 163 GLN A C 1
ATOM 1328 O O . GLN A 1 163 ? -15.396 -4.722 9.583 1.00 92.62 163 GLN A O 1
ATOM 1333 N N . TYR A 1 164 ? -15.266 -4.196 11.762 1.00 87.69 164 TYR A N 1
ATOM 1334 C CA . TYR A 1 164 ? -15.896 -5.434 12.219 1.00 87.69 164 TYR A CA 1
ATOM 1335 C C . TYR A 1 164 ? -17.406 -5.273 12.315 1.00 87.69 164 TYR A C 1
ATOM 1337 O O . TYR A 1 164 ? -17.916 -4.277 12.825 1.00 87.69 164 TYR A O 1
ATOM 1345 N N . HIS A 1 165 ? -18.140 -6.295 11.885 1.00 85.12 165 HIS A N 1
ATOM 1346 C CA . HIS A 1 165 ? -19.589 -6.293 12.022 1.00 85.12 165 HIS A CA 1
ATOM 1347 C C . HIS A 1 165 ? -19.991 -6.841 13.392 1.00 85.12 165 HIS A C 1
ATOM 1349 O O . HIS A 1 165 ? -19.677 -7.976 13.742 1.00 85.12 165 HIS A O 1
ATOM 1355 N N . SER A 1 166 ? -20.751 -6.049 14.151 1.00 69.44 166 SER A N 1
ATOM 1356 C CA . SER A 1 166 ? -21.142 -6.326 15.544 1.00 69.44 166 SER A CA 1
ATOM 1357 C C . SER A 1 166 ? -21.861 -7.662 15.788 1.00 69.44 166 SER A C 1
ATOM 1359 O O . SER A 1 166 ? -21.964 -8.088 16.935 1.00 69.44 166 SER A O 1
ATOM 1361 N N . LYS A 1 167 ? -22.365 -8.323 14.737 1.00 65.31 167 LYS A N 1
ATOM 1362 C CA . LYS A 1 167 ? -23.165 -9.554 14.837 1.00 65.31 167 LYS A CA 1
ATOM 1363 C C . LYS A 1 167 ? 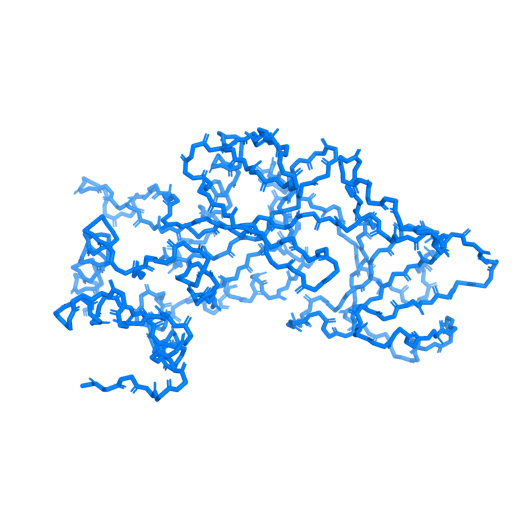-22.374 -10.853 14.668 1.00 65.31 167 LYS A C 1
ATOM 1365 O O . LYS A 1 167 ? -22.848 -11.880 15.133 1.00 65.31 167 LYS A O 1
ATOM 1370 N N . ASN A 1 168 ? -21.196 -10.824 14.043 1.00 63.06 168 ASN A N 1
ATOM 1371 C CA . ASN A 1 168 ? -20.357 -12.007 13.843 1.00 63.06 168 ASN A CA 1
ATOM 1372 C C . ASN A 1 168 ? -18.933 -11.662 14.256 1.00 63.06 168 ASN A C 1
ATOM 1374 O O . ASN A 1 168 ? -18.248 -10.928 13.550 1.00 63.06 168 ASN A O 1
ATOM 1378 N N . ASN A 1 169 ? -18.498 -12.212 15.392 1.00 64.19 169 ASN A N 1
ATOM 1379 C CA . ASN A 1 169 ? -17.268 -11.836 16.091 1.00 64.19 169 ASN A CA 1
ATOM 1380 C C . ASN A 1 169 ? -15.969 -11.989 15.287 1.00 64.19 169 ASN A C 1
ATOM 1382 O O . ASN A 1 169 ? -14.936 -11.629 15.826 1.00 64.19 169 ASN A O 1
ATOM 1386 N N . ASP A 1 170 ? -15.975 -12.424 14.027 1.00 70.94 170 ASP A N 1
ATOM 1387 C CA . ASP A 1 170 ? -14.785 -12.473 13.165 1.00 70.94 170 ASP A CA 1
ATOM 1388 C C . ASP A 1 170 ? -15.015 -11.967 11.731 1.00 70.94 170 ASP A C 1
ATOM 1390 O O . ASP A 1 170 ? -14.064 -11.880 10.957 1.00 70.94 170 ASP A O 1
ATOM 1394 N N . ALA A 1 171 ? -16.242 -11.572 11.373 1.00 81.31 171 ALA A N 1
ATOM 1395 C CA . ALA A 1 171 ? -16.517 -11.013 10.053 1.00 81.31 171 ALA A CA 1
ATOM 1396 C C . ALA A 1 171 ? -16.084 -9.541 9.994 1.00 81.31 171 ALA A C 1
ATOM 1398 O O . ALA A 1 171 ? -16.479 -8.733 10.842 1.00 81.31 171 ALA A O 1
ATOM 1399 N N . PHE A 1 172 ? -15.306 -9.185 8.973 1.00 86.88 172 PHE A N 1
ATOM 1400 C CA . PHE A 1 172 ? -14.876 -7.813 8.732 1.00 86.88 172 PHE A CA 1
ATOM 1401 C C . PHE A 1 172 ? -14.970 -7.441 7.255 1.00 86.88 172 PHE A C 1
ATOM 1403 O O . PHE A 1 172 ? -14.761 -8.270 6.367 1.00 86.88 172 PHE A O 1
ATOM 1410 N N . THR A 1 173 ? -15.192 -6.159 7.001 1.00 87.50 173 THR A N 1
ATOM 1411 C CA . THR A 1 173 ? -14.904 -5.529 5.714 1.00 87.50 173 THR A CA 1
ATOM 1412 C C . THR A 1 173 ? -13.624 -4.727 5.836 1.00 87.50 173 THR A C 1
ATOM 1414 O O . THR A 1 173 ? -13.406 -4.030 6.826 1.00 87.50 173 THR A O 1
ATOM 1417 N N . ALA A 1 174 ? -12.763 -4.820 4.830 1.00 88.94 174 ALA A N 1
ATOM 1418 C CA . ALA A 1 174 ? -11.689 -3.855 4.683 1.00 88.94 174 ALA A CA 1
ATOM 1419 C C . ALA A 1 174 ? -12.290 -2.537 4.179 1.00 88.94 174 ALA A C 1
ATOM 1421 O O . ALA A 1 174 ? -13.152 -2.532 3.298 1.00 88.94 174 ALA A O 1
ATOM 1422 N N . VAL A 1 175 ? -11.870 -1.432 4.782 1.00 88.88 175 VAL A N 1
ATOM 1423 C CA . VAL A 1 175 ? -12.252 -0.078 4.385 1.00 88.88 175 VAL A CA 1
ATOM 1424 C C . VAL A 1 175 ? -10.996 0.730 4.121 1.00 88.88 175 VAL A C 1
ATOM 1426 O O . VAL A 1 175 ? -10.008 0.614 4.847 1.00 88.88 175 VAL A O 1
ATOM 1429 N N . VAL A 1 176 ? -11.020 1.550 3.073 1.00 85.75 176 VAL A N 1
ATOM 1430 C CA . VAL A 1 176 ? -9.912 2.461 2.782 1.00 85.75 176 VAL A CA 1
ATOM 1431 C C . VAL A 1 176 ? -9.941 3.604 3.789 1.00 85.75 176 VAL A C 1
ATOM 1433 O O . VAL A 1 176 ? -10.911 4.352 3.855 1.00 85.75 176 VAL A O 1
ATOM 1436 N N . VAL A 1 177 ? -8.862 3.748 4.554 1.00 84.12 177 VAL A N 1
ATOM 1437 C CA . VAL A 1 177 ? -8.705 4.779 5.592 1.00 84.12 177 VAL A CA 1
ATOM 1438 C C . VAL A 1 177 ? -7.698 5.861 5.212 1.00 84.12 177 VAL A C 1
ATOM 1440 O O . VAL A 1 177 ? -7.555 6.860 5.914 1.00 84.12 177 VAL A O 1
ATOM 1443 N N . GLY A 1 178 ? -6.987 5.686 4.104 1.00 80.62 178 GLY A N 1
ATOM 1444 C CA . GLY A 1 178 ? -6.081 6.685 3.559 1.00 80.62 178 GLY A CA 1
ATOM 1445 C C . GLY A 1 178 ? -5.622 6.288 2.169 1.00 80.62 178 GLY A C 1
ATOM 1446 O O . GLY A 1 178 ? -5.441 5.107 1.891 1.00 80.62 178 GLY A O 1
ATOM 1447 N N . ALA A 1 179 ? -5.433 7.269 1.296 1.00 81.12 179 ALA A N 1
ATOM 1448 C CA . ALA A 1 179 ? -4.820 7.042 0.000 1.00 81.12 179 ALA A CA 1
ATOM 1449 C C . ALA A 1 179 ? -4.048 8.278 -0.449 1.00 81.12 179 ALA A C 1
ATOM 1451 O O . ALA A 1 179 ? -4.484 9.407 -0.219 1.00 81.12 179 ALA A O 1
ATOM 1452 N N . PHE A 1 180 ? -2.898 8.058 -1.072 1.00 80.56 180 PHE A N 1
ATOM 1453 C CA . PHE A 1 180 ? -2.106 9.100 -1.714 1.00 80.56 180 PHE A CA 1
ATOM 1454 C C . PHE A 1 180 ? -1.343 8.505 -2.896 1.00 80.56 180 PHE A C 1
ATOM 1456 O O . PHE A 1 180 ? -1.170 7.294 -2.988 1.00 80.56 180 PHE A O 1
ATOM 1463 N N . ILE A 1 181 ? -0.904 9.356 -3.814 1.00 80.12 181 ILE A N 1
ATOM 1464 C CA . ILE A 1 181 ? -0.151 8.936 -4.990 1.00 80.12 181 ILE A CA 1
ATOM 1465 C C . ILE A 1 181 ? 1.266 9.468 -4.854 1.00 80.12 181 ILE A C 1
ATOM 1467 O O . ILE A 1 181 ? 1.463 10.655 -4.592 1.00 80.12 181 ILE A O 1
ATOM 1471 N N . ASP A 1 182 ? 2.249 8.583 -4.976 1.00 73.00 182 ASP A N 1
ATOM 1472 C CA . ASP A 1 182 ? 3.648 8.973 -5.065 1.00 73.00 182 ASP A CA 1
ATOM 1473 C C . ASP A 1 182 ? 4.037 9.005 -6.542 1.00 73.00 182 ASP A C 1
ATOM 1475 O O . ASP A 1 182 ? 4.266 7.977 -7.181 1.00 73.00 182 ASP A O 1
ATOM 1479 N N . ILE A 1 183 ? 4.062 10.217 -7.095 1.00 71.69 183 ILE A N 1
ATOM 1480 C CA . ILE A 1 183 ? 4.661 10.490 -8.398 1.00 71.69 183 ILE A CA 1
ATOM 1481 C C . ILE A 1 183 ? 5.863 11.388 -8.147 1.00 71.69 183 ILE A C 1
ATOM 1483 O O . ILE A 1 183 ? 5.711 12.510 -7.662 1.00 71.69 183 ILE A O 1
ATOM 1487 N N . LYS A 1 184 ? 7.053 10.898 -8.498 1.00 62.53 184 LYS A N 1
ATOM 1488 C CA . LYS A 1 184 ? 8.285 11.691 -8.511 1.00 62.53 184 LYS A CA 1
ATOM 1489 C C . LYS A 1 184 ? 8.610 12.100 -9.944 1.00 62.53 184 LYS A C 1
ATOM 1491 O O . LYS A 1 184 ? 9.312 11.357 -10.636 1.00 62.53 184 LYS A O 1
ATOM 1496 N N . VAL A 1 185 ? 8.148 13.280 -10.353 1.00 60.19 185 VAL A N 1
ATOM 1497 C CA . VAL A 1 185 ? 8.599 13.955 -11.587 1.00 60.19 185 VAL A CA 1
ATOM 1498 C C . VAL A 1 185 ? 9.526 15.095 -11.173 1.00 60.19 185 VAL A C 1
ATOM 1500 O O . VAL A 1 185 ? 9.152 15.909 -10.332 1.00 60.19 185 VAL A O 1
ATOM 1503 N N . ASP A 1 186 ? 10.765 15.100 -11.671 1.00 58.53 186 ASP A N 1
ATOM 1504 C CA . ASP A 1 186 ? 11.774 16.147 -11.418 1.00 58.53 186 ASP A CA 1
ATOM 1505 C C . ASP A 1 186 ? 11.933 16.568 -9.938 1.00 58.53 186 ASP A C 1
ATOM 1507 O O . ASP A 1 186 ? 12.085 17.742 -9.600 1.00 58.53 186 ASP A O 1
ATOM 1511 N N . GLY A 1 187 ? 11.856 15.598 -9.019 1.00 54.41 187 GLY A N 1
ATOM 1512 C CA . GLY A 1 187 ? 11.993 15.834 -7.576 1.00 54.41 187 GLY A CA 1
ATOM 1513 C C . GLY A 1 187 ? 10.788 16.511 -6.907 1.00 54.41 187 GLY A C 1
ATOM 1514 O O . GLY A 1 187 ? 10.851 16.820 -5.717 1.00 54.41 187 GLY A O 1
ATOM 1515 N N . LYS A 1 188 ? 9.683 16.724 -7.628 1.00 53.69 188 LYS A N 1
ATOM 1516 C CA . LYS A 1 188 ? 8.435 17.268 -7.085 1.00 53.69 188 LYS A CA 1
ATOM 1517 C C . LYS A 1 188 ? 7.474 16.137 -6.729 1.00 53.69 188 LYS A C 1
ATOM 1519 O O . LYS A 1 188 ? 7.265 15.216 -7.515 1.00 53.69 188 LYS A O 1
ATOM 1524 N N . HIS A 1 189 ? 6.885 16.235 -5.538 1.00 55.78 189 HIS A N 1
ATOM 1525 C CA . HIS A 1 189 ? 5.749 15.416 -5.121 1.00 55.78 189 HIS A CA 1
ATOM 1526 C C . HIS A 1 189 ? 4.456 16.160 -5.448 1.00 55.78 189 HIS A C 1
ATOM 1528 O O . HIS A 1 189 ? 4.312 17.338 -5.106 1.00 55.78 189 HIS A O 1
ATOM 1534 N N . TYR A 1 190 ? 3.510 15.475 -6.081 1.00 62.19 190 TYR A N 1
ATOM 1535 C CA . TYR A 1 190 ? 2.246 16.074 -6.494 1.00 62.19 190 TYR A CA 1
ATOM 1536 C C . TYR A 1 190 ? 1.146 15.779 -5.472 1.00 62.19 190 TYR A C 1
ATOM 1538 O O . TYR A 1 190 ? 1.076 14.704 -4.878 1.00 62.19 190 TYR A O 1
ATOM 1546 N N . ARG A 1 191 ? 0.333 16.802 -5.194 1.00 53.28 191 ARG A N 1
ATOM 1547 C CA . ARG A 1 191 ? -0.688 16.806 -4.137 1.00 53.28 191 ARG A CA 1
ATOM 1548 C C . ARG A 1 191 ? -1.956 16.137 -4.635 1.00 53.28 191 ARG A C 1
ATOM 1550 O O . ARG A 1 191 ? -2.334 16.410 -5.763 1.00 53.28 191 ARG A O 1
ATOM 1557 N N . GLN A 1 192 ? -2.645 15.364 -3.787 1.00 62.41 192 GLN A N 1
ATOM 1558 C CA . GLN A 1 192 ? -3.857 14.691 -4.237 1.00 62.41 192 GLN A CA 1
ATOM 1559 C C . GLN A 1 192 ? -4.882 14.290 -3.171 1.00 62.41 192 GLN A C 1
ATOM 1561 O O . GLN A 1 192 ? -4.526 13.683 -2.163 1.00 62.41 192 GLN A O 1
ATOM 1566 N N . HIS A 1 193 ? -6.162 14.565 -3.457 1.00 58.50 193 HIS A N 1
ATOM 1567 C CA . HIS A 1 193 ? -7.341 14.068 -2.736 1.00 58.50 193 HIS A CA 1
ATOM 1568 C C . HIS A 1 193 ? -7.912 12.834 -3.450 1.00 58.50 193 HIS A C 1
ATOM 1570 O O . HIS A 1 193 ? -8.841 12.940 -4.238 1.00 58.50 193 HIS A O 1
ATOM 1576 N N . ILE A 1 194 ? -7.385 11.645 -3.160 1.00 64.81 194 ILE A N 1
ATOM 1577 C CA . ILE A 1 194 ? -7.794 10.400 -3.846 1.00 64.81 194 ILE A CA 1
ATOM 1578 C C . ILE A 1 194 ? -9.199 9.923 -3.436 1.00 64.81 194 ILE A C 1
ATOM 1580 O O . ILE A 1 194 ? -9.778 9.048 -4.072 1.00 64.81 194 ILE A O 1
ATOM 1584 N N . SER A 1 195 ? -9.803 10.519 -2.406 1.00 64.81 195 SER A N 1
ATOM 1585 C CA . SER A 1 195 ? -11.118 10.111 -1.898 1.00 64.81 195 SER A CA 1
ATOM 1586 C C . SER A 1 195 ? -12.254 10.224 -2.922 1.00 64.81 195 SER A C 1
ATOM 1588 O O . SER A 1 195 ? -13.278 9.575 -2.739 1.00 64.81 195 SER A O 1
ATOM 1590 N N . ASN A 1 196 ? -12.095 11.022 -3.984 1.00 70.69 196 ASN A N 1
ATOM 1591 C CA . ASN A 1 196 ? -13.056 11.110 -5.089 1.00 70.69 196 ASN A CA 1
ATOM 1592 C C . ASN A 1 196 ? -12.622 10.325 -6.343 1.00 70.69 196 ASN A C 1
ATOM 1594 O O . ASN A 1 196 ? -13.257 10.453 -7.384 1.00 70.69 196 ASN A O 1
ATOM 1598 N N . GLY A 1 197 ? -11.534 9.554 -6.261 1.00 77.75 197 GLY A N 1
ATOM 1599 C CA . GLY A 1 197 ? -10.996 8.805 -7.389 1.00 77.75 197 GLY A CA 1
ATOM 1600 C C . GLY A 1 197 ? -10.353 9.666 -8.473 1.00 77.75 197 GLY A C 1
ATOM 1601 O O . GLY A 1 197 ? -10.188 9.186 -9.584 1.00 77.75 197 GLY A O 1
ATOM 1602 N N . THR A 1 198 ? -9.987 10.918 -8.198 1.00 81.00 198 THR A N 1
ATOM 1603 C CA . THR A 1 198 ? -9.342 11.782 -9.196 1.00 81.00 198 THR A CA 1
ATOM 1604 C C . THR A 1 198 ? -8.024 12.334 -8.703 1.00 81.00 198 THR A C 1
ATOM 1606 O O . THR A 1 198 ? -7.746 12.365 -7.499 1.00 81.00 198 THR A O 1
ATOM 1609 N N . PHE A 1 199 ? -7.199 12.759 -9.656 1.00 78.69 199 PHE A N 1
ATOM 1610 C CA . PHE A 1 199 ? -5.930 13.361 -9.348 1.00 78.69 199 PHE A CA 1
ATOM 1611 C C . PHE A 1 199 ? -5.460 14.415 -10.354 1.00 78.69 199 PHE A C 1
ATOM 1613 O O . PHE A 1 199 ? -5.518 14.183 -11.547 1.00 78.69 199 PHE A O 1
ATOM 1620 N N . GLU A 1 200 ? -4.955 15.561 -9.907 1.00 75.81 200 GLU A N 1
ATOM 1621 C CA . GLU A 1 200 ? -4.333 16.588 -10.736 1.00 75.81 200 GLU A CA 1
ATOM 1622 C C . GLU A 1 200 ? -2.801 16.443 -10.817 1.00 75.81 200 GLU A C 1
ATOM 1624 O O . GLU A 1 200 ? -2.100 16.483 -9.802 1.00 75.81 200 GLU A O 1
ATOM 1629 N N . LEU A 1 201 ? -2.262 16.326 -12.028 1.00 73.94 201 LEU A N 1
ATOM 1630 C CA . LEU A 1 201 ? -0.832 16.409 -12.313 1.00 73.94 201 LEU A CA 1
ATOM 1631 C C . LEU A 1 201 ? -0.609 17.444 -13.421 1.00 73.94 201 LEU A C 1
ATOM 1633 O O . LEU A 1 201 ? -1.159 17.313 -14.511 1.00 73.94 201 LEU A O 1
ATOM 1637 N N . GLU A 1 202 ? 0.194 18.472 -13.130 1.00 72.38 202 GLU A N 1
ATOM 1638 C CA . GLU A 1 202 ? 0.537 19.549 -14.078 1.00 72.38 202 GLU A CA 1
ATOM 1639 C C . GLU A 1 202 ? -0.695 20.237 -14.700 1.00 72.38 202 GLU A C 1
ATOM 1641 O O . GLU A 1 202 ? -0.740 20.511 -15.898 1.00 72.38 202 GLU A O 1
ATOM 1646 N N . GLY A 1 203 ? -1.726 20.497 -13.887 1.00 73.81 203 GLY A N 1
ATOM 1647 C CA . GLY A 1 203 ? -2.970 21.126 -14.342 1.00 73.81 203 GLY A CA 1
ATOM 1648 C C . GLY A 1 203 ? -3.931 20.189 -15.080 1.00 73.81 203 GLY A C 1
ATOM 1649 O O . GLY A 1 203 ? -5.011 20.620 -15.479 1.00 73.81 203 GLY A O 1
ATOM 1650 N N . LYS A 1 204 ? -3.571 18.914 -15.275 1.00 74.81 204 LYS A N 1
ATOM 1651 C CA . LYS A 1 204 ? -4.442 17.899 -15.882 1.00 74.81 204 LYS A CA 1
ATOM 1652 C C . LYS A 1 204 ? -5.057 17.022 -14.805 1.00 74.81 204 LYS A C 1
ATOM 1654 O O . LYS A 1 204 ? -4.335 16.515 -13.953 1.00 74.81 204 LYS A O 1
ATOM 1659 N N . ILE A 1 205 ? -6.367 16.808 -14.882 1.00 81.06 205 I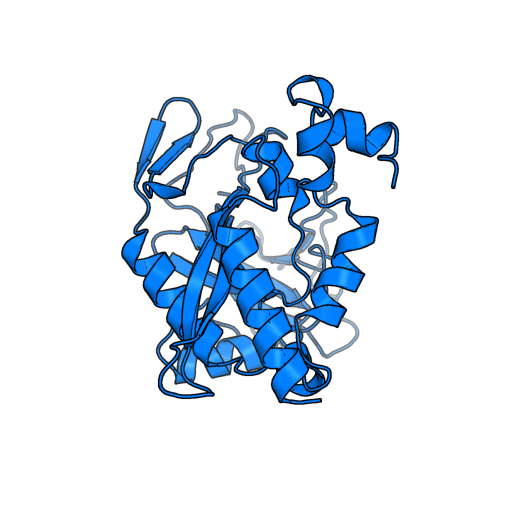LE A N 1
ATOM 1660 C CA . ILE A 1 205 ? -7.098 15.896 -13.999 1.00 81.06 205 ILE A CA 1
ATOM 1661 C C . ILE A 1 205 ? -7.120 14.503 -14.630 1.00 81.06 205 ILE A C 1
ATOM 1663 O O . ILE A 1 205 ? -7.412 14.343 -15.812 1.00 81.06 205 ILE A O 1
ATOM 1667 N N . TYR A 1 206 ? -6.819 13.507 -13.815 1.00 80.62 206 TYR A N 1
ATOM 1668 C CA . TYR A 1 206 ? -6.762 12.096 -14.137 1.00 80.62 206 TYR A CA 1
ATOM 1669 C C . TYR A 1 206 ? -7.801 11.367 -13.296 1.00 80.62 206 TYR A C 1
ATOM 1671 O O . TYR A 1 206 ? -7.849 11.533 -12.078 1.00 80.62 206 TYR A O 1
ATOM 1679 N N . GLU A 1 207 ? -8.630 10.553 -13.938 1.00 84.38 207 GLU A N 1
ATOM 1680 C CA . GLU A 1 207 ? -9.614 9.715 -13.258 1.00 84.38 207 GLU A CA 1
ATOM 1681 C C . GLU A 1 207 ? -9.019 8.331 -13.003 1.00 84.38 207 GLU A C 1
ATOM 1683 O O . GLU A 1 207 ? -8.509 7.669 -13.909 1.00 84.38 207 GLU A O 1
ATOM 1688 N N . LEU A 1 208 ? -9.065 7.909 -11.746 1.00 83.62 208 LEU A N 1
ATOM 1689 C CA . LEU A 1 208 ? -8.695 6.579 -11.301 1.00 83.62 208 LEU A CA 1
ATOM 1690 C C . LEU A 1 208 ? -9.914 5.671 -11.372 1.00 83.62 208 LEU A C 1
ATOM 1692 O O . LEU A 1 208 ? -11.030 6.066 -11.033 1.00 83.62 208 LEU A O 1
ATOM 1696 N N . GLU A 1 209 ? -9.679 4.399 -11.672 1.00 88.81 209 GLU A N 1
ATOM 1697 C CA . GLU A 1 209 ? -10.675 3.344 -11.493 1.00 88.81 209 GLU A CA 1
ATOM 1698 C C . GLU A 1 209 ? -10.832 3.017 -9.998 1.00 88.81 209 GLU A C 1
ATOM 1700 O O . GLU A 1 209 ? -10.514 1.928 -9.523 1.00 88.81 209 GLU A O 1
ATOM 1705 N N . TRP A 1 210 ? -11.284 3.996 -9.214 1.00 89.75 210 TRP A N 1
ATOM 1706 C CA . TRP A 1 210 ? -11.245 3.950 -7.755 1.00 89.75 210 TRP A CA 1
ATOM 1707 C C . TRP A 1 210 ? -12.047 2.788 -7.174 1.00 89.75 210 TRP A C 1
ATOM 1709 O O . TRP A 1 210 ? -11.571 2.103 -6.274 1.00 89.75 210 TRP A O 1
ATOM 1719 N N . ASN A 1 211 ? -13.215 2.494 -7.747 1.00 90.56 211 ASN A N 1
ATOM 1720 C CA . ASN A 1 211 ? -14.016 1.338 -7.347 1.00 90.56 211 ASN A CA 1
ATOM 1721 C C . ASN A 1 211 ? -13.264 0.013 -7.577 1.00 90.56 211 ASN A C 1
ATOM 1723 O O . ASN A 1 211 ? -13.351 -0.887 -6.743 1.00 90.56 211 ASN A O 1
ATOM 1727 N N . CYS A 1 212 ? -12.497 -0.096 -8.672 1.00 92.31 212 CYS A N 1
ATOM 1728 C CA . CYS A 1 212 ? -11.654 -1.262 -8.951 1.00 92.31 212 CYS A CA 1
ATOM 1729 C C . CYS A 1 212 ? -10.533 -1.374 -7.911 1.00 92.31 212 CYS A C 1
ATOM 1731 O O . CYS A 1 212 ? -10.368 -2.425 -7.294 1.00 92.31 212 CYS A O 1
ATOM 1733 N N . ILE A 1 213 ? -9.837 -0.264 -7.634 1.00 92.94 213 ILE A N 1
ATOM 1734 C CA . ILE A 1 213 ? -8.796 -0.184 -6.602 1.00 92.94 213 ILE A CA 1
ATOM 1735 C C . ILE A 1 213 ? -9.340 -0.619 -5.237 1.00 92.94 213 ILE A C 1
ATOM 1737 O O . ILE A 1 213 ? -8.751 -1.489 -4.599 1.00 92.94 213 ILE A O 1
ATOM 1741 N N . GLN A 1 214 ? -10.470 -0.051 -4.802 1.00 92.06 214 GLN A N 1
ATOM 1742 C CA . GLN A 1 214 ? -11.104 -0.377 -3.525 1.00 92.06 214 GLN A CA 1
ATOM 1743 C C . GLN A 1 214 ? -11.484 -1.854 -3.448 1.00 92.06 214 GLN A C 1
ATOM 1745 O O . GLN A 1 214 ? -11.191 -2.511 -2.453 1.00 92.06 214 GLN A O 1
ATOM 1750 N N . HIS A 1 215 ? -12.107 -2.392 -4.499 1.00 93.88 215 HIS A N 1
ATOM 1751 C CA . HIS A 1 215 ? -12.466 -3.804 -4.555 1.00 93.88 215 HIS A CA 1
ATOM 1752 C C . HIS A 1 215 ? -11.229 -4.706 -4.444 1.00 93.88 215 HIS A C 1
ATOM 1754 O O . HIS A 1 215 ? -11.203 -5.611 -3.610 1.00 93.88 215 HIS A O 1
ATOM 1760 N N . MET A 1 216 ? -10.184 -4.401 -5.216 1.00 96.00 216 MET A N 1
ATOM 1761 C CA . MET A 1 216 ? -8.928 -5.145 -5.264 1.00 96.00 216 MET A CA 1
ATOM 1762 C C . MET A 1 216 ? -8.220 -5.176 -3.903 1.00 96.00 216 MET A C 1
ATOM 1764 O O . MET A 1 216 ? -7.896 -6.255 -3.406 1.00 96.00 216 MET A O 1
ATOM 1768 N N . VAL A 1 217 ? -8.013 -4.020 -3.256 1.00 95.88 217 VAL A N 1
ATOM 1769 C CA . VAL A 1 217 ? -7.349 -3.978 -1.936 1.00 95.88 217 VAL A CA 1
ATOM 1770 C C . VAL A 1 217 ? -8.209 -4.593 -0.841 1.00 95.88 217 VAL A C 1
ATOM 1772 O O . VAL A 1 217 ? -7.677 -5.196 0.091 1.00 95.88 217 VAL A O 1
ATOM 1775 N N . ASN A 1 218 ? -9.537 -4.497 -0.959 1.00 94.44 218 ASN A N 1
ATOM 1776 C CA . ASN A 1 218 ? -10.435 -5.134 -0.011 1.00 94.44 218 ASN A CA 1
ATOM 1777 C C . ASN A 1 218 ? -10.332 -6.654 -0.103 1.00 94.44 218 ASN A C 1
ATOM 1779 O O . ASN A 1 218 ? -10.186 -7.301 0.930 1.00 94.44 218 ASN A O 1
ATOM 1783 N N . GLN A 1 219 ? -10.350 -7.222 -1.312 1.00 95.62 219 GLN A N 1
ATOM 1784 C CA . GLN A 1 219 ? -10.128 -8.654 -1.524 1.00 95.62 219 GLN A CA 1
ATOM 1785 C C . GLN A 1 219 ? -8.742 -9.093 -1.039 1.00 95.62 219 GLN A C 1
ATOM 1787 O O . GLN A 1 219 ? -8.635 -10.114 -0.362 1.00 95.62 219 GLN A O 1
ATOM 1792 N N . ALA A 1 220 ? -7.700 -8.302 -1.311 1.00 96.94 220 ALA A N 1
ATOM 1793 C CA . ALA A 1 220 ? -6.346 -8.599 -0.851 1.00 96.94 220 ALA A CA 1
ATOM 1794 C C . ALA A 1 220 ? -6.252 -8.628 0.682 1.00 96.94 220 ALA A C 1
ATOM 1796 O O . ALA A 1 220 ? -5.686 -9.560 1.245 1.00 96.94 220 ALA A O 1
ATOM 1797 N N . HIS A 1 221 ? -6.863 -7.670 1.387 1.00 96.12 221 HIS A N 1
ATOM 1798 C CA . HIS A 1 221 ? -6.841 -7.626 2.856 1.00 96.12 221 HIS A CA 1
ATOM 1799 C C . HIS A 1 221 ? -7.593 -8.800 3.500 1.00 96.12 221 HIS A C 1
ATOM 1801 O O . HIS A 1 221 ? -7.222 -9.232 4.591 1.00 96.12 221 HIS A O 1
ATOM 1807 N N . GLN A 1 222 ? -8.590 -9.385 2.826 1.00 93.69 222 GLN A N 1
ATOM 1808 C CA . GLN A 1 222 ? -9.274 -10.588 3.327 1.00 93.69 222 GLN A CA 1
ATOM 1809 C C . GLN A 1 222 ? -8.340 -11.803 3.471 1.00 93.69 222 GLN A C 1
ATOM 1811 O O . GLN A 1 222 ? -8.617 -12.686 4.279 1.00 93.69 222 GLN A O 1
ATOM 1816 N N . ILE A 1 223 ? -7.210 -11.833 2.755 1.00 94.50 223 ILE A N 1
ATOM 1817 C CA . ILE A 1 223 ? -6.185 -12.889 2.861 1.00 94.50 223 ILE A CA 1
ATOM 1818 C C . ILE A 1 223 ? -5.426 -12.813 4.199 1.00 94.50 223 ILE A C 1
ATOM 1820 O O . ILE A 1 223 ? -4.853 -13.806 4.642 1.00 94.50 223 ILE A O 1
ATOM 1824 N N . PHE A 1 224 ? -5.458 -11.662 4.879 1.00 93.38 224 PHE A N 1
ATOM 1825 C CA . PHE A 1 224 ? -4.681 -11.381 6.090 1.00 93.38 224 PHE A CA 1
ATOM 1826 C C . PHE A 1 224 ? -5.600 -11.167 7.306 1.00 93.38 224 PHE A C 1
ATOM 1828 O O . PHE A 1 224 ? -5.760 -10.035 7.786 1.00 93.38 224 PHE A O 1
ATOM 1835 N N . PRO A 1 225 ? -6.271 -12.216 7.824 1.00 89.44 225 PRO A N 1
ATOM 1836 C CA . PRO A 1 225 ? -7.266 -12.109 8.892 1.00 89.44 225 PRO A CA 1
ATOM 1837 C C . PRO A 1 225 ? -6.700 -11.635 10.241 1.00 89.44 225 PRO A C 1
ATOM 1839 O O . PRO A 1 225 ? -7.472 -11.121 11.057 1.00 89.44 225 PRO A O 1
ATOM 1842 N N . SER A 1 226 ? -5.385 -11.668 10.461 1.00 89.25 226 SER A N 1
ATOM 1843 C CA . SER A 1 226 ? -4.755 -11.199 11.706 1.00 89.25 226 SER A CA 1
ATOM 1844 C C . SER A 1 226 ? -4.271 -9.745 11.652 1.00 89.25 226 SER A C 1
ATOM 1846 O O . SER A 1 226 ? -4.078 -9.126 12.703 1.00 89.25 226 SER A O 1
ATOM 1848 N N . MET A 1 227 ? -4.116 -9.168 10.457 1.00 91.62 227 MET A N 1
ATOM 1849 C CA . MET A 1 227 ? -3.665 -7.782 10.271 1.00 91.62 227 MET A CA 1
ATOM 1850 C C . MET A 1 227 ? -4.820 -6.788 10.316 1.00 91.62 227 MET A C 1
ATOM 1852 O O . MET A 1 227 ? -5.721 -6.835 9.482 1.00 91.62 227 MET A O 1
ATOM 1856 N N . PHE A 1 228 ? -4.810 -5.870 11.278 1.00 93.88 228 PHE A N 1
ATOM 1857 C CA . PHE A 1 228 ? -5.829 -4.830 11.385 1.00 93.88 228 PHE A CA 1
ATOM 1858 C C . PHE A 1 228 ? -5.700 -3.788 10.275 1.00 93.88 228 PHE A C 1
ATOM 1860 O O . PHE A 1 228 ? -6.711 -3.426 9.677 1.00 93.88 228 PHE A O 1
ATOM 1867 N N . THR A 1 229 ? -4.474 -3.358 9.967 1.00 94.62 229 THR A N 1
ATOM 1868 C CA . THR A 1 229 ? -4.200 -2.432 8.858 1.00 94.62 229 THR A CA 1
ATOM 1869 C C . THR A 1 229 ? -3.104 -2.949 7.944 1.00 94.62 229 THR A C 1
ATOM 1871 O O . THR A 1 229 ? -2.171 -3.602 8.413 1.00 94.62 229 THR A O 1
ATOM 1874 N N . ILE A 1 230 ? -3.210 -2.630 6.654 1.00 95.00 230 ILE A N 1
ATOM 1875 C CA . ILE A 1 230 ? -2.185 -2.908 5.642 1.00 95.00 230 ILE A CA 1
ATOM 1876 C C . ILE A 1 230 ? -2.092 -1.697 4.709 1.00 95.00 230 ILE A C 1
ATOM 1878 O O . ILE A 1 230 ? -3.111 -1.107 4.348 1.00 95.00 230 ILE A O 1
ATOM 1882 N N . GLY A 1 231 ? -0.870 -1.315 4.339 1.00 94.69 231 GLY A N 1
ATOM 1883 C CA . GLY A 1 231 ? -0.619 -0.378 3.248 1.00 94.69 231 GLY A CA 1
ATOM 1884 C C . GLY A 1 231 ? -0.355 -1.141 1.955 1.00 94.69 231 GLY A C 1
ATOM 1885 O O . GLY A 1 231 ? 0.465 -2.049 1.945 1.00 94.69 231 GLY A O 1
ATOM 1886 N N . TRP A 1 232 ? -1.034 -0.775 0.882 1.00 95.88 232 TRP A N 1
ATOM 1887 C CA . TRP A 1 232 ? -0.965 -1.405 -0.431 1.00 95.88 232 TRP A CA 1
ATOM 1888 C C . TRP A 1 232 ? -0.367 -0.439 -1.432 1.00 95.88 232 TRP A C 1
ATOM 1890 O O . TRP A 1 232 ? -0.829 0.699 -1.511 1.00 95.88 232 TRP A O 1
ATOM 1900 N N . ASP A 1 233 ? 0.590 -0.906 -2.222 1.00 93.75 233 ASP A N 1
ATOM 1901 C CA . ASP A 1 233 ? 1.145 -0.140 -3.331 1.00 93.75 233 ASP A CA 1
ATOM 1902 C C . ASP A 1 233 ? 0.573 -0.674 -4.644 1.00 93.75 233 ASP A C 1
ATOM 1904 O O . ASP A 1 233 ? 0.654 -1.866 -4.956 1.00 93.75 233 ASP A O 1
ATOM 1908 N N . ILE A 1 234 ? -0.043 0.227 -5.402 1.00 93.94 234 ILE A N 1
ATOM 1909 C CA . ILE A 1 234 ? -0.779 -0.075 -6.625 1.00 93.94 234 ILE A CA 1
ATOM 1910 C C . ILE A 1 234 ? -0.121 0.663 -7.778 1.00 93.94 234 ILE A C 1
ATOM 1912 O O . ILE A 1 234 ? 0.005 1.885 -7.747 1.00 93.94 234 ILE A O 1
ATOM 1916 N N . GLY A 1 235 ? 0.272 -0.074 -8.806 1.00 91.44 235 GLY A N 1
ATOM 1917 C CA . GLY A 1 235 ? 0.801 0.484 -10.036 1.00 91.44 235 GLY A CA 1
ATOM 1918 C C . GLY A 1 235 ? -0.326 0.919 -10.954 1.00 91.44 235 GLY A C 1
ATOM 1919 O O . GLY A 1 235 ? -1.242 0.135 -11.209 1.00 91.44 235 GLY A O 1
ATOM 1920 N N . TRP A 1 236 ? -0.238 2.144 -11.476 1.00 88.00 236 TRP A N 1
ATOM 1921 C CA . TRP A 1 236 ? -1.157 2.621 -12.504 1.00 88.00 236 TRP A CA 1
ATOM 1922 C C . TRP A 1 236 ? -0.500 2.695 -13.883 1.00 88.00 236 TRP A C 1
ATOM 1924 O O . TRP A 1 236 ? 0.116 3.697 -14.254 1.00 88.00 236 TRP A O 1
ATOM 1934 N N . SER A 1 237 ? -0.630 1.605 -14.634 1.00 86.50 237 SER A N 1
ATOM 1935 C CA . SER A 1 237 ? -0.130 1.470 -16.005 1.00 86.50 237 SER A CA 1
ATOM 1936 C C . SER A 1 237 ? -1.285 1.603 -17.013 1.00 86.50 237 SER A C 1
ATOM 1938 O O . SER A 1 237 ? -2.201 2.404 -16.805 1.00 86.50 237 SER A O 1
ATOM 1940 N N . GLU A 1 238 ? -1.260 0.829 -18.100 1.00 85.56 238 GLU A N 1
ATOM 1941 C CA . GLU A 1 238 ? -2.459 0.560 -18.908 1.00 85.56 238 GLU A CA 1
ATOM 1942 C C . GLU A 1 238 ? -3.546 -0.124 -18.066 1.00 85.56 238 GLU A C 1
ATOM 1944 O O . GLU A 1 238 ? -4.727 0.175 -18.220 1.00 85.56 238 GLU A O 1
ATOM 1949 N N . GLU A 1 239 ? -3.125 -0.945 -17.100 1.00 89.75 239 GLU A N 1
ATOM 1950 C CA . GLU A 1 239 ? -3.977 -1.610 -16.119 1.00 89.75 239 GLU A CA 1
ATOM 1951 C C . GLU A 1 239 ? -3.623 -1.193 -14.681 1.00 89.75 239 GLU A C 1
ATOM 1953 O O . GLU A 1 239 ? -2.528 -0.685 -14.393 1.00 89.75 239 GLU A O 1
ATOM 1958 N N . ILE A 1 240 ? -4.562 -1.440 -13.764 1.00 91.31 240 ILE A N 1
ATOM 1959 C CA . ILE A 1 240 ? -4.370 -1.332 -12.315 1.00 91.31 240 ILE A CA 1
A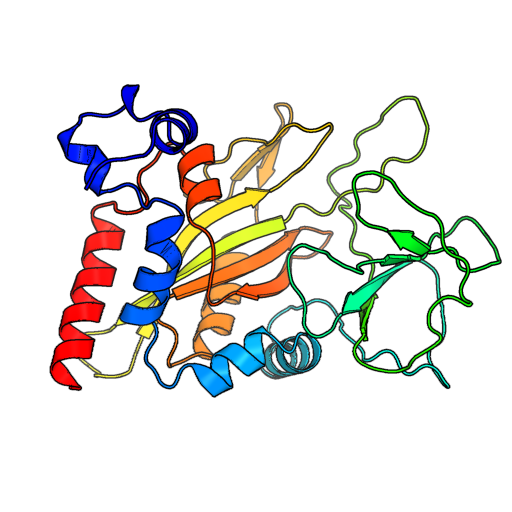TOM 1960 C C . ILE A 1 240 ? -3.818 -2.658 -11.787 1.00 91.31 240 ILE A C 1
ATOM 1962 O O . ILE A 1 240 ? -4.476 -3.693 -11.895 1.00 91.31 240 ILE A O 1
ATOM 1966 N N . LEU A 1 241 ? -2.626 -2.616 -11.189 1.00 95.06 241 LEU A N 1
ATOM 1967 C CA . LEU A 1 241 ? -1.923 -3.802 -10.694 1.00 95.06 241 LEU A CA 1
ATOM 1968 C C . LEU A 1 241 ? -1.534 -3.630 -9.225 1.00 95.06 241 LEU A C 1
ATOM 1970 O O . LEU A 1 241 ? -0.877 -2.652 -8.864 1.00 95.06 241 LEU A O 1
ATOM 1974 N N . LEU A 1 242 ? -1.876 -4.599 -8.373 1.00 96.62 242 LEU A N 1
ATOM 1975 C CA . LEU A 1 242 ? -1.370 -4.653 -7.000 1.00 96.62 242 LEU A CA 1
ATOM 1976 C C . LEU A 1 242 ? 0.102 -5.094 -7.005 1.00 96.62 242 LEU A C 1
ATOM 1978 O O . LEU A 1 242 ? 0.418 -6.198 -7.460 1.00 96.62 242 LEU A O 1
ATOM 1982 N N . LEU A 1 243 ? 0.997 -4.232 -6.515 1.00 94.06 243 LEU A N 1
ATOM 1983 C CA . LEU A 1 243 ? 2.450 -4.445 -6.554 1.00 94.06 243 LEU A CA 1
ATOM 1984 C C . LEU A 1 243 ? 2.969 -5.123 -5.288 1.00 94.06 243 LEU A C 1
ATOM 1986 O O . LEU A 1 243 ? 3.772 -6.053 -5.372 1.00 94.06 243 LEU A O 1
ATOM 1990 N N . GLU A 1 244 ? 2.542 -4.630 -4.125 1.00 93.62 244 GLU A N 1
ATOM 1991 C CA . GLU A 1 244 ? 2.971 -5.113 -2.812 1.00 93.62 244 GLU A CA 1
ATOM 1992 C C . GLU A 1 244 ? 1.998 -4.700 -1.698 1.00 93.62 244 GLU A C 1
ATOM 1994 O O . GLU A 1 244 ? 1.208 -3.764 -1.844 1.00 93.62 244 GLU A O 1
ATOM 1999 N N . GLY A 1 245 ? 2.068 -5.414 -0.572 1.00 93.94 245 GLY A N 1
ATOM 2000 C CA . GLY A 1 245 ? 1.413 -5.058 0.683 1.00 93.94 245 GLY A CA 1
ATOM 2001 C C . GLY A 1 245 ? 2.435 -4.913 1.810 1.00 93.94 245 GLY A C 1
ATOM 2002 O O . GLY A 1 245 ? 3.451 -5.604 1.840 1.00 93.94 245 GLY A O 1
ATOM 2003 N N . ASN A 1 246 ? 2.169 -4.017 2.755 1.00 92.06 246 ASN A N 1
ATOM 2004 C CA . ASN A 1 246 ? 3.084 -3.663 3.829 1.00 92.06 246 ASN A CA 1
ATOM 2005 C C . ASN A 1 246 ? 2.346 -3.579 5.173 1.00 92.06 246 ASN A C 1
ATOM 2007 O O . ASN A 1 246 ? 1.503 -2.705 5.389 1.00 92.06 246 ASN A O 1
ATOM 2011 N N . GLY A 1 247 ? 2.692 -4.482 6.095 1.00 90.69 247 GLY A N 1
ATOM 2012 C CA . GLY A 1 247 ? 2.157 -4.504 7.461 1.00 90.69 247 GLY A CA 1
ATOM 2013 C C . GLY A 1 247 ? 2.735 -3.414 8.377 1.00 90.69 247 GLY A C 1
ATOM 2014 O O . GLY A 1 247 ? 2.207 -3.191 9.463 1.00 90.69 247 GLY A O 1
ATOM 2015 N N . SER A 1 248 ? 3.793 -2.727 7.933 1.00 88.50 248 SER A N 1
ATOM 2016 C CA . SER A 1 248 ? 4.500 -1.645 8.630 1.00 88.50 248 SER A CA 1
ATOM 2017 C C . SER A 1 248 ? 4.533 -0.376 7.772 1.00 88.50 248 SER A C 1
ATOM 2019 O O . SER A 1 248 ? 5.591 0.191 7.493 1.00 88.50 248 SER A O 1
ATOM 2021 N N . TRP A 1 249 ? 3.364 0.051 7.302 1.00 90.56 249 TRP A N 1
ATOM 2022 C CA . TRP A 1 249 ? 3.214 1.219 6.436 1.00 90.56 249 TRP A CA 1
ATOM 2023 C C . TRP A 1 249 ? 3.445 2.542 7.196 1.00 90.56 249 TRP A C 1
ATOM 2025 O O . TRP A 1 249 ? 3.248 2.623 8.410 1.00 90.56 249 TRP A O 1
ATOM 2035 N N . ASP A 1 250 ? 3.874 3.589 6.481 1.00 88.94 250 ASP A N 1
ATOM 2036 C CA . ASP A 1 250 ? 4.167 4.911 7.055 1.00 88.94 250 ASP A CA 1
ATOM 2037 C C . ASP A 1 250 ? 3.020 5.909 6.777 1.00 88.94 250 ASP A C 1
ATOM 2039 O O . ASP A 1 250 ? 2.729 6.179 5.606 1.00 88.94 250 ASP A O 1
ATOM 2043 N N . PRO A 1 251 ? 2.358 6.478 7.807 1.00 90.06 251 PRO A N 1
ATOM 2044 C CA . PRO A 1 251 ? 1.366 7.545 7.655 1.00 90.06 251 PRO A CA 1
ATOM 2045 C C . PRO A 1 251 ? 1.974 8.886 7.235 1.00 90.06 251 PRO A C 1
ATOM 2047 O O . PRO A 1 251 ? 1.230 9.770 6.812 1.00 90.06 251 PRO A O 1
ATOM 2050 N N . ALA A 1 252 ? 3.280 9.114 7.416 1.00 89.69 252 ALA A N 1
ATOM 2051 C CA . ALA A 1 252 ? 3.872 10.436 7.236 1.00 89.69 252 ALA A CA 1
ATOM 2052 C C . ALA A 1 252 ? 3.648 11.003 5.825 1.00 89.69 252 ALA A C 1
ATOM 2054 O O . ALA A 1 252 ? 3.168 12.135 5.751 1.00 89.69 252 ALA A O 1
ATOM 2055 N N . PRO A 1 253 ? 3.858 10.259 4.719 1.00 86.81 253 PRO A N 1
ATOM 2056 C CA . PRO A 1 253 ? 3.536 10.760 3.385 1.00 86.81 253 PRO A CA 1
ATOM 2057 C C . PRO A 1 253 ? 2.069 11.184 3.242 1.00 86.81 253 PRO A C 1
ATOM 2059 O O . PRO A 1 253 ? 1.801 12.264 2.723 1.00 86.81 253 PRO A O 1
ATOM 2062 N N . PHE A 1 254 ? 1.121 10.404 3.779 1.00 87.19 254 PHE A N 1
ATOM 2063 C CA . PHE A 1 254 ? -0.294 10.785 3.794 1.00 87.19 254 PHE A CA 1
ATOM 2064 C C . PHE A 1 254 ? -0.504 12.110 4.541 1.00 87.19 254 PHE A C 1
ATOM 2066 O O . PHE A 1 254 ? -1.127 13.025 4.004 1.00 87.19 254 PHE A O 1
ATOM 2073 N N . GLN A 1 255 ? 0.035 12.237 5.756 1.00 90.88 255 GLN A N 1
ATOM 2074 C CA . GLN A 1 255 ? -0.136 13.432 6.592 1.00 90.88 255 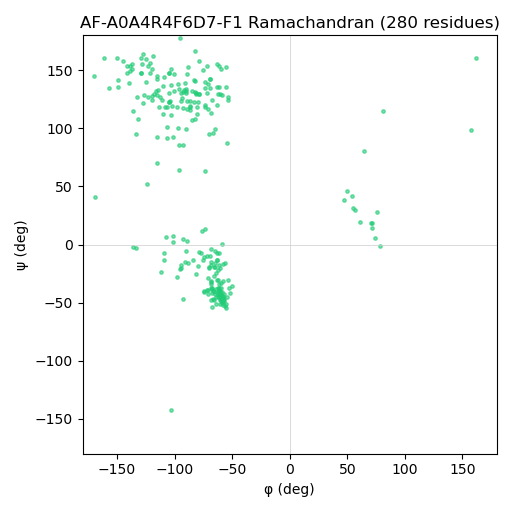GLN A CA 1
ATOM 2075 C C . GLN A 1 255 ? 0.507 14.676 5.958 1.00 90.88 255 GLN A C 1
ATOM 2077 O O . GLN A 1 255 ? -0.072 15.757 5.998 1.00 90.88 255 GLN A O 1
ATOM 2082 N N . ILE A 1 256 ? 1.673 14.523 5.323 1.00 87.75 256 ILE A N 1
ATOM 2083 C CA . ILE A 1 256 ? 2.393 15.604 4.634 1.00 87.75 256 ILE A CA 1
ATOM 2084 C C . ILE A 1 256 ? 1.625 16.060 3.388 1.00 87.75 256 ILE A C 1
ATOM 2086 O O . ILE A 1 256 ? 1.444 17.261 3.172 1.00 87.75 256 ILE A O 1
ATOM 2090 N N . LEU A 1 257 ? 1.174 15.112 2.561 1.00 81.94 257 LEU A N 1
ATOM 2091 C CA . LEU A 1 257 ? 0.538 15.409 1.276 1.00 81.94 257 LEU A CA 1
ATOM 2092 C C . LEU A 1 257 ? -0.882 15.951 1.447 1.00 81.94 257 LEU A C 1
ATOM 2094 O O . LEU A 1 257 ? -1.260 16.893 0.749 1.00 81.94 257 LEU A O 1
ATOM 2098 N N . THR A 1 258 ? -1.652 15.393 2.385 1.00 81.69 258 THR A N 1
ATOM 2099 C CA . THR A 1 258 ? -3.041 15.811 2.638 1.00 81.69 258 THR A CA 1
ATOM 2100 C C . THR A 1 258 ? -3.150 16.956 3.638 1.00 81.69 258 THR A C 1
ATOM 2102 O O . THR A 1 258 ? -4.192 17.604 3.696 1.00 81.69 258 THR A O 1
ATOM 2105 N N . ARG A 1 259 ? -2.087 17.232 4.411 1.00 86.88 259 ARG A N 1
ATOM 2106 C CA . ARG A 1 259 ? -2.095 18.170 5.550 1.00 86.88 259 ARG A CA 1
ATOM 2107 C C . ARG A 1 259 ? -3.167 17.838 6.584 1.00 86.88 259 ARG A C 1
ATOM 2109 O O . ARG A 1 259 ? -3.743 18.721 7.214 1.00 86.88 259 ARG A O 1
ATOM 2116 N N . GLN A 1 260 ? -3.475 16.556 6.725 1.00 89.31 260 GLN A N 1
ATOM 2117 C CA . GLN A 1 260 ? -4.442 16.078 7.696 1.00 89.31 260 GLN A CA 1
ATOM 2118 C C . GLN A 1 260 ? -3.748 15.205 8.737 1.00 89.31 260 GLN A C 1
ATOM 2120 O O . GLN A 1 260 ? -2.831 14.452 8.395 1.00 89.31 260 GLN A O 1
ATOM 2125 N N . PRO A 1 261 ? -4.200 15.259 10.001 1.00 93.12 261 PRO A N 1
ATOM 2126 C CA . PRO A 1 261 ? -3.763 14.296 10.995 1.00 93.12 261 PRO A CA 1
ATOM 2127 C C . PRO A 1 261 ? -4.129 12.875 10.565 1.00 93.12 261 PRO A C 1
ATOM 2129 O O . PRO A 1 261 ? -5.154 12.648 9.911 1.00 93.12 261 PRO A O 1
ATOM 2132 N N . TRP A 1 262 ? -3.328 11.898 10.994 1.00 93.12 262 TRP A N 1
ATOM 2133 C CA . TRP A 1 262 ? -3.679 10.494 10.809 1.00 93.12 262 TRP A CA 1
ATOM 2134 C C . TRP A 1 262 ? -4.999 10.149 11.506 1.00 93.12 262 TRP A C 1
ATOM 2136 O O . TRP A 1 262 ? -5.856 9.512 10.913 1.00 93.12 262 TRP A O 1
ATOM 2146 N N . PHE A 1 263 ? -5.226 10.608 12.732 1.00 93.75 263 PHE A N 1
ATOM 2147 C CA . PHE A 1 263 ? -6.462 10.317 13.454 1.00 93.75 263 PHE A CA 1
ATOM 2148 C C . PHE A 1 263 ? -7.532 11.384 13.188 1.00 93.75 263 PHE A C 1
ATOM 2150 O O . PHE A 1 263 ? -7.541 12.451 13.800 1.00 93.75 263 PHE A O 1
ATOM 2157 N N . ASN A 1 264 ? -8.463 11.086 12.283 1.00 91.25 264 ASN A N 1
ATOM 2158 C CA . ASN A 1 264 ? -9.749 11.788 12.196 1.00 91.25 264 ASN A CA 1
ATOM 2159 C C . ASN A 1 264 ? -10.823 11.008 12.981 1.00 91.25 264 ASN A C 1
ATOM 2161 O O . ASN A 1 264 ? -10.538 9.945 13.530 1.00 91.25 264 ASN A O 1
ATOM 2165 N N . GLU A 1 265 ? -12.047 11.532 13.046 1.00 89.75 265 GLU A N 1
ATOM 2166 C CA . GLU A 1 265 ? -13.147 10.898 13.791 1.00 89.75 265 GLU A CA 1
ATOM 2167 C C . GLU A 1 265 ? -13.421 9.463 13.318 1.00 89.75 265 GLU A C 1
ATOM 2169 O O . GLU A 1 265 ? -13.464 8.547 14.134 1.00 89.75 265 GLU A O 1
ATOM 2174 N N . GLU A 1 266 ? -13.495 9.246 12.005 1.00 90.31 266 GLU A N 1
ATOM 2175 C CA . GLU A 1 266 ? -13.745 7.928 11.407 1.00 90.31 266 GLU A CA 1
ATOM 2176 C C . GLU A 1 266 ? -12.661 6.904 11.766 1.00 90.31 266 GLU A C 1
ATOM 2178 O O . GLU A 1 266 ? -12.959 5.794 12.207 1.00 90.31 266 GLU A O 1
ATOM 2183 N N . ARG A 1 267 ? -11.381 7.275 11.638 1.00 92.88 267 ARG A N 1
ATOM 2184 C CA . ARG A 1 267 ? -10.268 6.386 11.996 1.00 92.88 267 ARG A CA 1
ATOM 2185 C C . ARG A 1 267 ? -10.221 6.135 13.496 1.00 92.88 267 ARG A C 1
ATOM 2187 O O . ARG A 1 267 ? -9.978 5.004 13.898 1.00 92.88 267 ARG A O 1
ATOM 2194 N N . LEU A 1 268 ? -10.494 7.134 14.335 1.00 92.75 268 LEU A N 1
ATOM 2195 C CA . LEU A 1 268 ? -10.555 6.926 15.785 1.00 92.75 268 LEU A CA 1
ATOM 2196 C C . LEU A 1 268 ? -11.603 5.877 16.165 1.00 92.75 268 LEU A C 1
ATOM 2198 O O . LEU A 1 268 ? -11.311 5.024 17.001 1.00 92.75 268 LEU A O 1
ATOM 2202 N N . ILE A 1 269 ? -12.772 5.892 15.519 1.00 92.62 269 ILE A N 1
ATOM 2203 C CA . ILE A 1 269 ? -13.816 4.881 15.731 1.00 92.62 269 ILE A CA 1
ATOM 2204 C C . ILE A 1 269 ? -13.283 3.479 15.405 1.00 92.62 269 ILE A C 1
ATOM 2206 O O . ILE A 1 269 ? -13.373 2.591 16.250 1.00 92.62 269 ILE A O 1
ATOM 2210 N N . LEU A 1 270 ? -12.641 3.287 14.247 1.00 93.12 270 LEU A N 1
ATOM 2211 C CA . LEU A 1 270 ? -12.095 1.979 13.847 1.00 93.12 270 LEU A CA 1
ATOM 2212 C C . LEU A 1 270 ? -11.032 1.454 14.826 1.00 93.12 270 LEU A C 1
ATOM 2214 O O . LEU A 1 270 ? -11.029 0.277 15.190 1.00 93.12 270 LEU A O 1
ATOM 2218 N N . TYR A 1 271 ? -10.122 2.321 15.279 1.00 93.62 271 TYR A N 1
ATOM 2219 C CA . TYR A 1 271 ? -9.101 1.931 16.255 1.00 93.62 271 TYR A CA 1
ATOM 2220 C C . TYR A 1 271 ? -9.723 1.613 17.624 1.00 93.62 271 TYR A C 1
ATOM 2222 O O . TYR A 1 271 ? -9.308 0.654 18.277 1.00 93.62 271 TYR A O 1
ATOM 2230 N N . GLN A 1 272 ? -10.747 2.358 18.047 1.00 92.44 272 GLN A N 1
ATOM 2231 C CA . GLN A 1 272 ? -11.474 2.083 19.286 1.00 92.44 272 GLN A CA 1
ATOM 2232 C C . GLN A 1 272 ? -12.214 0.738 19.226 1.00 92.44 272 GLN A C 1
ATOM 2234 O O . GLN A 1 272 ? -12.141 -0.042 20.178 1.00 92.44 272 GLN A O 1
ATOM 2239 N N . GLU A 1 273 ? -12.869 0.430 18.104 1.00 91.19 273 GLU A N 1
ATOM 2240 C CA . GLU A 1 273 ? -13.500 -0.872 17.858 1.00 91.19 273 GLU A CA 1
ATOM 2241 C C . GLU A 1 273 ? -12.481 -2.015 17.957 1.00 91.19 273 GLU A C 1
ATOM 2243 O O . GLU A 1 273 ? -12.740 -3.030 18.613 1.00 91.19 273 GLU A O 1
ATOM 2248 N N . GLN A 1 274 ? -11.294 -1.838 17.368 1.00 91.56 274 GLN A N 1
ATOM 2249 C CA . GLN A 1 274 ? -10.217 -2.824 17.440 1.00 91.56 274 GLN A CA 1
ATOM 2250 C C . GLN A 1 274 ? -9.676 -2.998 18.866 1.00 91.56 274 GLN A C 1
ATOM 2252 O O . GLN A 1 274 ? -9.451 -4.135 19.275 1.00 91.56 274 GLN A O 1
ATOM 2257 N N . ILE A 1 275 ? -9.518 -1.925 19.653 1.00 91.44 275 ILE A N 1
ATOM 2258 C CA . ILE A 1 275 ? -9.148 -2.027 21.079 1.00 91.44 275 ILE A CA 1
ATOM 2259 C C . ILE A 1 275 ? -10.176 -2.871 21.829 1.00 91.44 275 ILE A C 1
ATOM 2261 O O . ILE A 1 275 ? -9.813 -3.846 22.485 1.00 91.44 275 ILE A O 1
ATOM 2265 N N . THR A 1 276 ? -11.462 -2.535 21.701 1.00 90.44 276 THR A N 1
ATOM 2266 C CA . THR A 1 276 ? -12.544 -3.265 22.373 1.00 90.44 276 THR A CA 1
ATOM 2267 C C . THR A 1 276 ? -12.572 -4.735 21.960 1.00 90.44 276 THR A C 1
ATOM 2269 O O . THR A 1 276 ? -12.814 -5.608 22.791 1.00 90.44 276 THR A O 1
ATOM 2272 N N . ARG A 1 277 ? -12.297 -5.036 20.689 1.00 87.56 277 ARG A N 1
ATOM 2273 C CA . ARG A 1 277 ? -12.165 -6.409 20.197 1.00 87.56 277 ARG A CA 1
ATOM 2274 C C . ARG A 1 277 ? -10.987 -7.132 20.846 1.00 87.56 277 ARG A C 1
ATOM 2276 O O . ARG A 1 277 ? -11.173 -8.238 21.338 1.00 87.56 277 ARG A O 1
ATOM 2283 N N . LEU A 1 278 ? -9.796 -6.535 20.844 1.00 87.56 278 LEU A N 1
ATOM 2284 C CA . LEU A 1 278 ? -8.587 -7.141 21.411 1.00 87.56 278 LEU A CA 1
ATOM 2285 C C . LEU A 1 278 ? -8.736 -7.403 22.914 1.00 87.56 278 LEU A C 1
ATOM 2287 O O . LEU A 1 278 ? -8.345 -8.467 23.379 1.00 87.56 278 LEU A O 1
ATOM 2291 N N . GLN A 1 279 ? -9.383 -6.494 23.646 1.00 89.69 279 GLN A N 1
ATOM 2292 C CA . GLN A 1 279 ? -9.695 -6.666 25.069 1.00 89.69 279 GLN A CA 1
ATOM 2293 C C . GLN A 1 279 ? -10.637 -7.844 25.353 1.00 89.69 279 GLN A C 1
ATOM 2295 O O . GLN A 1 279 ? -10.536 -8.445 26.412 1.00 89.69 279 GLN A O 1
ATOM 2300 N N . LYS A 1 280 ? -11.545 -8.192 24.430 1.00 87.19 280 LYS A N 1
ATOM 2301 C CA . LYS A 1 280 ? -12.445 -9.354 24.581 1.00 87.19 280 LYS A CA 1
ATOM 2302 C C . LYS A 1 280 ? -11.753 -10.701 24.350 1.00 87.19 280 LYS A C 1
ATOM 2304 O O . LYS A 1 280 ? -12.365 -11.736 24.592 1.00 87.19 280 LYS A O 1
ATOM 2309 N N . LEU A 1 281 ? -10.545 -10.689 23.794 1.00 83.19 281 LEU A N 1
ATOM 2310 C CA . LEU A 1 281 ? -9.810 -11.885 23.375 1.00 83.19 281 LEU A CA 1
ATOM 2311 C C . LEU A 1 281 ? -8.603 -12.196 24.265 1.00 83.19 281 LEU A C 1
ATOM 2313 O O . LEU A 1 281 ? -8.024 -13.270 24.107 1.00 83.19 281 LEU A O 1
ATOM 2317 N N . ALA A 1 282 ? -8.202 -11.242 25.107 1.00 81.94 282 ALA A N 1
ATOM 2318 C CA . ALA A 1 282 ? -7.157 -11.384 26.116 1.00 81.94 282 ALA A CA 1
ATOM 2319 C C . ALA A 1 282 ? -7.751 -11.946 27.412 1.00 81.94 282 ALA A C 1
ATOM 2321 O O . ALA A 1 282 ? -7.057 -12.770 28.045 1.00 81.94 282 ALA A O 1
#